Protein AF-A0A842TF21-F1 (afdb_monomer_lite)

Radius of gyration: 38.57 Å; chains: 1; bounding box: 94×53×97 Å

pLDDT: mean 74.68, std 15.63, range [36.41, 94.81]

Foldseek 3Di:
DDPVVVVVVVVVVVVVVVVVVCVVCVVVDDPCVCVVVVVVVVVVVVVVVVVVVVVVVVVVVVCVVVVNDPPDDDVPVVVVVVVVVVVVVVVLVVLLVVLVVLLVVLVVLLVVLVVCLLQVVLVVSVVSNVVSLVVSVVVLVVSVVVLVVVLVVVVVPDDPVVVVVSVVSVVVSVVSSVVSVVSSVVSVVVSVVVSVLSLLLLLQLVVCVVVLHHDDPVCCVVSVDDPVRVVVSVCVLPVADADDPVPDDPVVLVVLVVVLVVQVVVCVVVVFDLAQSCCCNVVVHGNVSSNVSLNSCCVVPVDVDHHSGRD

Structure (mmCIF, N/CA/C/O backbone):
data_AF-A0A842TF21-F1
#
_entry.id   AF-A0A842TF21-F1
#
loop_
_atom_site.group_PDB
_atom_site.id
_atom_site.type_symbol
_atom_site.label_atom_id
_atom_site.label_alt_id
_atom_site.label_comp_id
_atom_site.label_asym_id
_atom_site.label_entity_id
_atom_site.label_seq_id
_atom_site.pdbx_PDB_ins_code
_atom_site.Cartn_x
_atom_site.Cartn_y
_atom_site.Cartn_z
_atom_site.occupancy
_atom_site.B_iso_or_equiv
_atom_site.auth_seq_id
_atom_site.auth_comp_id
_atom_site.auth_asym_id
_atom_site.auth_atom_id
_atom_site.pdbx_PDB_model_num
ATOM 1 N N . MET A 1 1 ? 62.508 30.654 -59.667 1.00 49.38 1 MET A N 1
ATOM 2 C CA . MET A 1 1 ? 62.430 29.845 -58.430 1.00 49.38 1 MET A CA 1
ATOM 3 C C . MET A 1 1 ? 60.957 29.645 -58.101 1.00 49.38 1 MET A C 1
ATOM 5 O O . MET A 1 1 ? 60.246 30.635 -58.000 1.00 49.38 1 MET A O 1
ATOM 9 N N . ASN A 1 2 ? 60.463 28.403 -58.075 1.00 53.59 2 ASN A N 1
ATOM 10 C CA . ASN A 1 2 ? 59.026 28.126 -57.939 1.00 53.59 2 ASN A CA 1
ATOM 11 C C . ASN A 1 2 ? 58.471 28.749 -56.651 1.00 53.59 2 ASN A C 1
ATOM 13 O O . ASN A 1 2 ? 59.005 28.484 -55.577 1.00 53.59 2 ASN A O 1
ATOM 17 N N . ALA A 1 3 ? 57.364 29.496 -56.742 1.00 49.59 3 ALA A N 1
ATOM 18 C CA . ALA A 1 3 ? 56.661 30.064 -55.582 1.00 49.59 3 ALA A CA 1
ATOM 19 C C . ALA A 1 3 ? 56.340 29.002 -54.506 1.00 49.59 3 ALA A C 1
ATOM 21 O O . ALA A 1 3 ? 56.311 29.298 -53.317 1.00 49.59 3 ALA A O 1
ATOM 22 N N . LYS A 1 4 ? 56.201 27.736 -54.927 1.00 50.50 4 LYS A N 1
ATOM 23 C CA . LYS A 1 4 ? 56.071 26.553 -54.062 1.00 50.50 4 LYS A CA 1
ATOM 24 C C . LYS A 1 4 ? 57.307 26.279 -53.198 1.00 50.50 4 LYS A C 1
ATOM 26 O O . LYS A 1 4 ? 57.164 25.989 -52.021 1.00 50.50 4 LYS A O 1
ATOM 31 N N . ILE A 1 5 ? 58.510 26.379 -53.768 1.00 52.88 5 ILE A N 1
ATOM 32 C CA . ILE A 1 5 ? 59.767 26.141 -53.040 1.00 52.88 5 ILE A CA 1
ATOM 33 C C . ILE A 1 5 ? 60.021 27.293 -52.068 1.00 52.88 5 ILE A C 1
ATOM 35 O O . ILE A 1 5 ? 60.414 27.048 -50.935 1.00 52.88 5 ILE A O 1
ATOM 39 N N . LEU A 1 6 ? 59.714 28.530 -52.478 1.00 54.72 6 LEU A N 1
ATOM 40 C CA . LEU A 1 6 ? 59.840 29.704 -51.614 1.00 54.72 6 LEU A CA 1
ATOM 41 C C . LEU A 1 6 ? 58.879 29.635 -50.416 1.00 54.72 6 LEU A C 1
ATOM 43 O O . LEU A 1 6 ? 59.309 29.896 -49.303 1.00 54.72 6 LEU A O 1
ATOM 47 N N . SER A 1 7 ? 57.625 29.216 -50.627 1.00 55.94 7 SER A N 1
ATOM 48 C CA . SER A 1 7 ? 56.640 29.038 -49.549 1.00 55.94 7 SER A CA 1
ATOM 49 C C . SER A 1 7 ? 57.038 27.945 -48.561 1.00 55.94 7 SER A C 1
ATOM 51 O O . SER A 1 7 ? 56.879 28.130 -47.364 1.00 55.94 7 SER A O 1
ATOM 53 N N . ILE A 1 8 ? 57.542 26.805 -49.042 1.00 61.94 8 ILE A N 1
ATOM 54 C CA . ILE A 1 8 ? 57.957 25.709 -48.158 1.00 61.94 8 ILE A CA 1
ATOM 55 C C . ILE A 1 8 ? 59.202 26.118 -47.366 1.00 61.94 8 ILE A C 1
ATOM 57 O O . ILE A 1 8 ? 59.258 25.887 -46.160 1.00 61.94 8 ILE A O 1
ATOM 61 N N . LEU A 1 9 ? 60.168 26.789 -48.008 1.00 62.16 9 LEU A N 1
ATOM 62 C CA . LEU A 1 9 ? 61.344 27.301 -47.307 1.00 62.16 9 LEU A CA 1
ATOM 63 C C . LEU A 1 9 ? 60.973 28.334 -46.244 1.00 62.16 9 LEU A C 1
ATOM 65 O O . LEU A 1 9 ? 61.524 28.262 -45.153 1.00 62.16 9 LEU A O 1
ATOM 69 N N . THR A 1 10 ? 60.051 29.262 -46.527 1.00 65.25 10 THR A N 1
ATOM 70 C CA . THR A 1 10 ? 59.637 30.272 -45.541 1.00 65.25 10 THR A CA 1
ATOM 71 C C . THR A 1 10 ? 58.876 29.660 -44.371 1.00 65.25 10 THR A C 1
ATOM 73 O O . THR A 1 10 ? 59.051 30.114 -43.245 1.00 65.25 10 THR A O 1
ATOM 76 N N . THR A 1 11 ? 58.073 28.614 -44.594 1.00 66.62 11 THR A N 1
ATOM 77 C CA . THR A 1 11 ? 57.400 27.902 -43.495 1.00 66.62 11 THR A CA 1
ATOM 78 C C . THR A 1 11 ? 58.403 27.138 -42.633 1.00 66.62 11 THR A C 1
ATOM 80 O O . THR A 1 11 ? 58.334 27.222 -41.411 1.00 66.62 11 THR A O 1
ATOM 83 N N . ILE A 1 12 ? 59.378 26.454 -43.244 1.00 68.69 12 ILE A N 1
ATOM 84 C CA . ILE A 1 12 ? 60.414 25.711 -42.510 1.00 68.69 12 ILE A CA 1
ATOM 85 C C . ILE A 1 12 ? 61.315 26.663 -41.715 1.00 68.69 12 ILE A C 1
ATOM 87 O O . ILE A 1 12 ? 61.606 26.383 -40.552 1.00 68.69 12 ILE A O 1
ATOM 91 N N . THR A 1 13 ? 61.721 27.803 -42.289 1.00 68.44 13 THR A N 1
ATOM 92 C CA . THR A 1 13 ? 62.544 28.782 -41.564 1.00 68.44 13 THR A CA 1
ATOM 93 C C . THR A 1 13 ? 61.785 29.398 -40.393 1.00 68.44 13 THR A C 1
ATOM 95 O O . THR A 1 13 ? 62.339 29.454 -39.295 1.00 68.44 13 THR A O 1
ATOM 98 N N . PHE A 1 14 ? 60.506 29.753 -40.562 1.00 68.50 14 PHE A N 1
ATOM 99 C CA . PHE A 1 14 ? 59.668 30.222 -39.450 1.00 68.50 14 PHE A CA 1
ATOM 100 C C . PHE A 1 14 ? 59.507 29.167 -38.349 1.00 68.50 14 PHE A C 1
ATOM 102 O O . PHE A 1 14 ? 59.633 29.505 -37.172 1.00 68.50 14 PHE A O 1
ATOM 109 N N . LEU A 1 15 ? 59.316 27.894 -38.713 1.00 62.62 15 LEU A N 1
ATOM 110 C CA . LEU A 1 15 ? 59.211 26.798 -37.747 1.00 62.62 15 LEU A CA 1
ATOM 111 C C . LEU A 1 15 ? 60.512 26.618 -36.960 1.00 62.62 15 LEU A C 1
ATOM 113 O O . LEU A 1 15 ? 60.490 26.505 -35.737 1.00 62.62 15 LEU A O 1
ATOM 117 N N . SER A 1 16 ? 61.656 26.642 -37.647 1.00 65.25 16 SER A N 1
ATOM 118 C CA . SER A 1 16 ? 62.957 26.494 -36.991 1.00 65.25 16 SER A CA 1
ATOM 119 C C . SER A 1 16 ? 63.284 27.665 -36.058 1.00 65.25 16 SER A C 1
ATOM 121 O O . SER A 1 16 ? 63.799 27.440 -34.967 1.00 65.25 16 SER A O 1
ATOM 123 N N . ILE A 1 17 ? 62.906 28.897 -36.420 1.00 72.69 17 ILE A N 1
ATOM 124 C CA . ILE A 1 17 ? 63.063 30.076 -35.557 1.00 72.69 17 ILE A CA 1
ATOM 125 C C . ILE A 1 17 ? 62.135 29.980 -34.336 1.00 72.69 17 ILE A C 1
ATOM 127 O O . ILE A 1 17 ? 62.573 30.253 -33.220 1.00 72.69 17 ILE A O 1
ATOM 131 N N . GLY A 1 18 ? 60.885 29.538 -34.521 1.00 67.56 18 GLY A N 1
ATOM 132 C CA . GLY A 1 18 ? 59.920 29.348 -33.434 1.00 67.56 18 GLY A CA 1
ATOM 133 C C . GLY A 1 18 ? 60.364 28.294 -32.418 1.00 67.56 18 GLY A C 1
ATOM 134 O O . GLY A 1 18 ? 60.318 28.543 -31.216 1.00 67.56 18 GLY A O 1
ATOM 135 N N . VAL A 1 19 ? 60.878 27.153 -32.885 1.00 68.94 19 VAL A N 1
ATOM 136 C CA . VAL A 1 19 ? 61.386 26.081 -32.009 1.00 68.94 19 VAL A CA 1
ATOM 137 C C . VAL A 1 19 ? 62.628 26.532 -31.231 1.00 68.94 19 VAL A C 1
ATOM 139 O O . VAL A 1 19 ? 62.725 26.262 -30.036 1.00 68.94 19 VAL A O 1
ATOM 142 N N . VAL A 1 20 ? 63.547 27.271 -31.863 1.00 69.38 20 VAL A N 1
ATOM 143 C CA . VAL A 1 20 ? 64.745 27.806 -31.188 1.00 69.38 20 VAL A CA 1
ATOM 144 C C . VAL A 1 20 ? 64.378 28.868 -30.144 1.00 69.38 20 VAL A C 1
ATOM 146 O O . VAL A 1 20 ? 64.943 28.862 -29.053 1.00 69.38 20 VAL A O 1
ATOM 149 N N . LEU A 1 21 ? 63.392 29.729 -30.422 1.00 66.62 21 LEU A N 1
ATOM 150 C CA . LEU A 1 21 ? 62.861 30.694 -29.450 1.00 66.62 21 LEU A CA 1
ATOM 151 C C . LEU A 1 21 ? 62.184 30.010 -28.256 1.00 66.62 21 LEU A C 1
ATOM 153 O O . LEU A 1 21 ? 62.394 30.437 -27.125 1.00 66.62 21 LEU A O 1
ATOM 157 N N . ILE A 1 22 ? 61.420 28.938 -28.487 1.00 63.88 22 ILE A N 1
ATOM 158 C CA . ILE A 1 22 ? 60.767 28.158 -27.422 1.00 63.88 22 ILE A CA 1
ATOM 159 C C . ILE A 1 22 ? 61.806 27.460 -26.536 1.00 63.88 22 ILE A C 1
ATOM 161 O O . ILE A 1 22 ? 61.656 27.461 -25.317 1.00 63.88 22 ILE A O 1
ATOM 165 N N . LEU A 1 23 ? 62.875 26.915 -27.126 1.00 62.12 23 LEU A N 1
ATOM 166 C CA . LEU A 1 23 ? 63.967 26.281 -26.381 1.00 62.12 23 LEU A CA 1
ATOM 167 C C . LEU A 1 23 ? 64.806 27.297 -25.589 1.00 62.12 23 LEU A C 1
ATOM 169 O O . LEU A 1 23 ? 65.176 27.013 -24.456 1.00 62.12 23 LEU A O 1
ATOM 173 N N . LEU A 1 24 ? 65.061 28.492 -26.138 1.00 61.66 24 LEU A N 1
ATOM 174 C CA . LEU A 1 24 ? 65.783 29.570 -25.440 1.00 61.66 24 LEU A CA 1
ATOM 175 C C . LEU A 1 24 ? 64.974 30.197 -24.294 1.00 61.66 24 LEU A C 1
ATOM 177 O O . LEU A 1 24 ? 65.551 30.714 -23.341 1.00 61.66 24 LEU A O 1
ATOM 181 N N . LEU A 1 25 ? 63.643 30.167 -24.384 1.00 58.03 25 LEU A N 1
ATOM 182 C CA . LEU A 1 25 ? 62.735 30.718 -23.374 1.00 58.03 25 LEU A CA 1
ATOM 183 C C . LEU A 1 25 ? 62.283 29.683 -22.333 1.00 58.03 25 LEU A C 1
ATOM 185 O O . LEU A 1 25 ? 61.609 30.051 -21.369 1.00 58.03 25 LEU A O 1
ATOM 189 N N . TRP A 1 26 ? 62.673 28.415 -22.497 1.00 61.03 26 TRP A N 1
ATOM 190 C CA . TRP A 1 26 ? 62.274 27.305 -21.632 1.00 61.03 26 TRP A CA 1
ATOM 191 C C . TRP A 1 26 ? 62.743 27.483 -20.181 1.00 61.03 26 TRP A C 1
ATOM 193 O O . TRP A 1 26 ? 61.982 27.214 -19.254 1.00 61.03 26 TRP A O 1
ATOM 203 N N . ASP A 1 27 ? 63.940 28.038 -19.979 1.00 54.06 27 ASP A N 1
ATOM 204 C CA . ASP A 1 27 ? 64.502 28.266 -18.639 1.00 54.06 27 ASP A CA 1
ATOM 205 C C . ASP A 1 27 ? 63.974 29.546 -17.957 1.00 54.06 27 ASP A C 1
ATOM 207 O O . ASP A 1 27 ? 64.154 29.733 -16.754 1.00 54.06 27 ASP A O 1
ATOM 211 N N . LEU A 1 28 ? 63.294 30.431 -18.698 1.00 56.56 28 LEU A N 1
ATOM 212 C CA . LEU A 1 28 ? 62.810 31.731 -18.207 1.00 56.56 28 LEU A CA 1
ATOM 213 C C . LEU A 1 28 ? 61.312 31.753 -17.863 1.00 56.56 28 LEU A C 1
ATOM 215 O O . LEU A 1 28 ? 60.860 32.672 -17.180 1.00 56.56 28 LEU A O 1
ATOM 219 N N . LEU A 1 29 ? 60.524 30.770 -18.311 1.00 54.91 29 LEU A N 1
ATOM 220 C CA . LEU A 1 29 ? 59.060 30.827 -18.248 1.00 54.91 29 LEU A CA 1
ATOM 221 C C . LEU A 1 29 ? 58.441 29.647 -17.488 1.00 54.91 29 LEU A C 1
ATOM 223 O O . LEU A 1 29 ? 58.122 28.599 -18.046 1.00 54.91 29 LEU A O 1
ATOM 227 N N . ASN A 1 30 ? 58.169 29.897 -16.202 1.00 58.38 30 ASN A N 1
ATOM 228 C CA . ASN A 1 30 ? 57.224 29.127 -15.387 1.00 58.38 30 ASN A CA 1
ATOM 229 C C . ASN A 1 30 ? 55.836 29.031 -16.057 1.00 58.38 30 ASN A C 1
ATOM 231 O O . ASN A 1 30 ? 55.507 29.866 -16.895 1.00 58.38 30 ASN A O 1
ATOM 235 N N . TRP A 1 31 ? 55.036 28.046 -15.613 1.00 53.25 31 TRP A N 1
ATOM 236 C CA . TRP A 1 31 ? 53.689 27.553 -16.011 1.00 53.25 31 TRP A CA 1
ATOM 237 C C . TRP A 1 31 ? 52.725 28.442 -16.845 1.00 53.25 31 TRP A C 1
ATOM 239 O O . TRP A 1 31 ? 51.807 27.917 -17.472 1.00 53.25 31 TRP A O 1
ATOM 249 N N . TYR A 1 32 ? 52.916 29.756 -16.911 1.00 50.47 32 TYR A N 1
ATOM 250 C CA . TYR A 1 32 ? 52.231 30.688 -17.808 1.00 50.47 32 TYR A CA 1
ATOM 251 C C . TYR A 1 32 ? 52.551 30.495 -19.306 1.00 50.47 32 TYR A C 1
ATOM 253 O O . TYR A 1 32 ? 51.751 30.911 -20.143 1.00 50.47 32 TYR A O 1
ATOM 261 N N . SER A 1 33 ? 53.650 29.826 -19.679 1.00 52.12 33 SER A N 1
ATOM 262 C CA . SER A 1 33 ? 53.981 29.532 -21.090 1.00 52.12 33 SER A CA 1
ATOM 263 C C . SER A 1 33 ? 52.973 28.598 -21.773 1.00 52.12 33 SER A C 1
ATOM 265 O O . SER A 1 33 ? 52.645 28.799 -22.941 1.00 52.12 33 SER A O 1
ATOM 267 N N . LEU A 1 34 ? 52.390 27.643 -21.041 1.00 51.31 34 LEU A N 1
ATOM 268 C CA . LEU A 1 34 ? 51.338 26.754 -21.553 1.00 51.31 34 LEU A CA 1
ATOM 269 C C . LEU A 1 34 ? 50.080 27.525 -21.984 1.00 51.31 34 LEU A C 1
ATOM 271 O O . LEU A 1 34 ? 49.467 27.180 -22.991 1.00 51.31 34 LEU A O 1
ATOM 275 N N . LEU A 1 35 ? 49.730 28.606 -21.277 1.00 51.84 35 LEU A N 1
ATOM 276 C CA . LEU A 1 35 ? 48.563 29.441 -21.588 1.00 51.84 35 LEU A CA 1
ATOM 277 C C . LEU A 1 35 ? 48.755 30.319 -22.832 1.00 51.84 35 LEU A C 1
ATOM 279 O O . LEU A 1 35 ? 47.769 30.657 -23.482 1.00 51.84 35 LEU A O 1
ATOM 283 N N . VAL A 1 36 ? 49.997 30.661 -23.187 1.00 52.78 36 VAL A N 1
ATOM 284 C CA . VAL A 1 36 ? 50.308 31.461 -24.387 1.00 52.78 36 VAL A CA 1
ATOM 285 C C . VAL A 1 36 ? 50.560 30.572 -25.609 1.00 52.78 36 VAL A C 1
ATOM 287 O O . VAL A 1 36 ? 50.204 30.946 -26.724 1.00 52.78 36 VAL A O 1
ATOM 290 N N . ILE A 1 37 ? 51.109 29.369 -25.414 1.00 53.06 37 ILE A N 1
ATOM 291 C CA . ILE A 1 37 ? 51.432 28.434 -26.504 1.00 53.06 37 ILE A CA 1
ATOM 292 C C . ILE A 1 37 ? 50.183 27.691 -27.009 1.00 53.06 37 ILE A C 1
ATOM 294 O O . ILE A 1 37 ? 50.039 27.503 -28.217 1.00 53.06 37 ILE A O 1
ATOM 298 N N . LEU A 1 38 ? 49.239 27.320 -26.130 1.00 51.81 38 LEU A N 1
ATOM 299 C CA . LEU A 1 38 ? 48.015 26.609 -26.537 1.00 51.81 38 LEU A CA 1
ATOM 300 C C . LEU A 1 38 ? 47.182 27.361 -27.595 1.00 51.81 38 LEU A C 1
ATOM 302 O O . LEU A 1 38 ? 46.802 26.731 -28.581 1.00 51.81 38 LEU A O 1
ATOM 306 N N . PRO A 1 39 ? 46.911 28.676 -27.453 1.00 52.94 39 PRO A N 1
ATOM 307 C CA . PRO A 1 39 ? 46.178 29.444 -28.457 1.00 52.94 39 PRO A CA 1
ATOM 308 C C . PRO A 1 39 ? 46.906 29.529 -29.798 1.00 52.94 39 PRO A C 1
ATOM 310 O O . PRO A 1 39 ? 46.249 29.500 -30.834 1.00 52.94 39 PRO A O 1
ATOM 313 N N . ILE A 1 40 ? 48.242 29.610 -29.789 1.00 55.16 40 ILE A N 1
ATOM 314 C CA . ILE A 1 40 ? 49.060 29.708 -31.006 1.00 55.16 40 ILE A CA 1
ATOM 315 C C . ILE A 1 40 ? 49.029 28.381 -31.762 1.00 55.16 40 ILE A C 1
ATOM 317 O O . ILE A 1 40 ? 48.737 28.387 -32.953 1.00 55.16 40 ILE A O 1
ATOM 321 N N . ILE A 1 41 ? 49.198 27.250 -31.069 1.00 53.59 41 ILE A N 1
ATOM 322 C CA . ILE A 1 41 ? 49.067 25.913 -31.670 1.00 53.59 41 ILE A CA 1
ATOM 323 C C . ILE A 1 41 ? 47.642 25.697 -32.199 1.00 53.59 41 ILE A C 1
ATOM 325 O O . ILE A 1 41 ? 47.464 25.164 -33.292 1.00 53.59 41 ILE A O 1
ATOM 329 N N . PHE A 1 42 ? 46.610 26.150 -31.475 1.00 52.97 42 PHE A N 1
ATOM 330 C CA . PHE A 1 42 ? 45.225 26.055 -31.950 1.00 52.97 42 PHE A CA 1
ATOM 331 C C . PHE A 1 42 ? 44.976 26.917 -33.193 1.00 52.97 42 PHE A C 1
ATOM 333 O O . PHE A 1 42 ? 44.289 26.473 -34.115 1.00 52.97 42 PHE A O 1
ATOM 340 N N . LEU A 1 43 ? 45.546 28.127 -33.245 1.00 54.38 43 LEU A N 1
ATOM 341 C CA . LEU A 1 43 ? 45.487 28.990 -34.424 1.00 54.38 43 LEU A CA 1
ATOM 342 C C . LEU A 1 43 ? 46.227 28.356 -35.602 1.00 54.38 43 LEU A C 1
ATOM 344 O O . LEU A 1 43 ? 45.720 28.378 -36.717 1.00 54.38 43 LEU A O 1
ATOM 348 N N . GLU A 1 44 ? 47.398 27.776 -35.364 1.00 45.47 44 GLU A N 1
ATOM 349 C CA . GLU A 1 44 ? 48.240 27.167 -36.390 1.00 45.47 44 GLU A CA 1
ATOM 350 C C . GLU A 1 44 ? 47.584 25.905 -36.965 1.00 45.47 44 GLU A C 1
ATOM 352 O O . GLU A 1 44 ? 47.487 25.774 -38.183 1.00 45.47 44 GLU A O 1
ATOM 357 N N . ILE A 1 45 ? 46.989 25.053 -36.119 1.00 52.78 45 ILE A N 1
ATOM 358 C CA . ILE A 1 45 ? 46.148 23.923 -36.549 1.00 52.78 45 ILE A CA 1
ATOM 359 C C . ILE A 1 45 ? 44.922 24.427 -37.320 1.00 52.78 45 ILE A C 1
ATOM 361 O O . ILE A 1 45 ? 44.583 23.873 -38.363 1.00 52.78 45 ILE A O 1
ATOM 365 N N . TYR A 1 46 ? 44.264 25.495 -36.860 1.00 60.16 46 TYR A N 1
ATOM 366 C CA . TYR A 1 46 ? 43.111 26.073 -37.554 1.00 60.16 46 TYR A CA 1
ATOM 367 C C . TYR A 1 46 ? 43.484 26.640 -38.933 1.00 60.16 46 TYR A C 1
ATOM 369 O O . TYR A 1 46 ? 42.768 26.410 -39.910 1.00 60.16 46 TYR A O 1
ATOM 377 N N . PHE A 1 47 ? 44.616 27.340 -39.048 1.00 47.28 47 PHE A N 1
ATOM 378 C CA . PHE A 1 47 ? 45.107 27.888 -40.312 1.00 47.28 47 PHE A CA 1
ATOM 379 C C . PHE A 1 47 ? 45.620 26.799 -41.253 1.00 47.28 47 PHE A C 1
ATOM 381 O O . PHE A 1 47 ? 45.275 26.850 -42.430 1.00 47.28 47 PHE A O 1
ATOM 388 N N . LEU A 1 48 ? 46.352 25.793 -40.764 1.00 47.69 48 LEU A N 1
ATOM 389 C CA . LEU A 1 48 ? 46.771 24.635 -41.561 1.00 47.69 48 LEU A CA 1
ATOM 390 C C . LEU A 1 48 ? 45.558 23.876 -42.099 1.00 47.69 48 LEU A C 1
ATOM 392 O O . LEU A 1 48 ? 45.475 23.639 -43.299 1.00 47.69 48 LEU A O 1
ATOM 396 N N . ASN A 1 49 ? 44.553 23.619 -41.260 1.00 49.62 49 ASN A N 1
ATOM 397 C CA . ASN A 1 49 ? 43.328 22.939 -41.677 1.00 49.62 49 ASN A CA 1
ATOM 398 C C . ASN A 1 49 ? 42.517 23.785 -42.682 1.00 49.62 49 ASN A C 1
ATOM 400 O O . ASN A 1 49 ? 41.888 23.264 -43.603 1.00 49.62 49 ASN A O 1
ATOM 404 N N . LYS A 1 50 ? 42.553 25.119 -42.566 1.00 53.78 50 LYS A N 1
ATOM 405 C CA . LYS A 1 50 ? 41.907 26.030 -43.524 1.00 53.78 50 LYS A CA 1
ATOM 406 C C . LYS A 1 50 ? 42.675 26.136 -44.846 1.00 53.78 50 LYS A C 1
ATOM 408 O O . LYS A 1 50 ? 42.044 26.223 -45.900 1.00 53.78 50 LYS A O 1
ATOM 413 N N . ILE A 1 51 ? 44.009 26.117 -44.807 1.00 47.03 51 ILE A N 1
ATOM 414 C CA . ILE A 1 51 ? 44.881 26.114 -45.989 1.00 47.03 51 ILE A CA 1
ATOM 415 C C . ILE A 1 51 ? 44.740 24.781 -46.726 1.00 47.03 51 ILE A C 1
ATOM 417 O O . ILE A 1 51 ? 44.503 24.805 -47.933 1.00 47.03 51 ILE A O 1
ATOM 421 N N . ASP A 1 52 ? 44.782 23.648 -46.024 1.00 45.12 52 ASP A N 1
ATOM 422 C CA . ASP A 1 52 ? 44.576 22.322 -46.613 1.00 45.12 52 ASP A CA 1
ATOM 423 C C . ASP A 1 52 ? 43.193 22.219 -47.254 1.00 45.12 52 ASP A C 1
ATOM 425 O O . ASP A 1 52 ? 43.091 21.860 -48.426 1.00 45.12 52 ASP A O 1
ATOM 429 N N . ASN A 1 53 ? 42.133 22.661 -46.569 1.00 52.22 53 ASN A N 1
ATOM 430 C CA . ASN A 1 53 ? 40.794 22.690 -47.160 1.00 52.22 53 ASN A CA 1
ATOM 431 C C . ASN A 1 53 ? 40.708 23.616 -48.384 1.00 52.22 53 ASN A C 1
ATOM 433 O O . ASN A 1 53 ? 40.121 23.243 -49.400 1.00 52.22 53 ASN A O 1
ATOM 437 N N . TYR A 1 54 ? 41.333 24.797 -48.351 1.00 56.06 54 TYR A N 1
ATOM 438 C CA . TYR A 1 54 ? 41.357 25.703 -49.503 1.00 56.06 54 TYR A CA 1
ATOM 439 C C . TYR A 1 54 ? 42.115 25.105 -50.700 1.00 56.06 54 TYR A C 1
ATOM 441 O O . TYR A 1 54 ? 41.653 25.204 -51.841 1.00 56.06 54 TYR A O 1
ATOM 449 N N . TYR A 1 55 ? 43.251 24.444 -50.461 1.00 52.34 55 TYR A N 1
ATOM 450 C CA . TYR A 1 55 ? 44.044 23.798 -51.508 1.00 52.34 55 TYR A CA 1
ATOM 451 C C . TYR A 1 55 ? 43.374 22.544 -52.063 1.00 52.34 55 TYR A C 1
ATOM 453 O O . TYR A 1 55 ? 43.389 22.351 -53.282 1.00 52.34 55 TYR A O 1
ATOM 461 N N . ILE A 1 56 ? 42.736 21.736 -51.215 1.00 54.34 56 ILE A N 1
ATOM 462 C CA . ILE A 1 56 ? 41.931 20.584 -51.631 1.00 54.34 56 ILE A CA 1
ATOM 463 C C . ILE A 1 56 ? 40.782 21.066 -52.521 1.00 54.34 56 ILE A C 1
ATOM 465 O O . ILE A 1 56 ? 40.626 20.558 -53.630 1.00 54.34 56 ILE A O 1
ATOM 469 N N . ILE A 1 57 ? 40.054 22.116 -52.125 1.00 55.75 57 ILE A N 1
ATOM 470 C CA . ILE A 1 57 ? 38.957 22.689 -52.924 1.00 55.75 57 ILE A CA 1
ATOM 471 C C . ILE A 1 57 ? 39.467 23.256 -54.259 1.00 55.75 57 ILE A C 1
ATOM 473 O O . ILE A 1 57 ? 38.852 23.023 -55.303 1.00 55.75 57 ILE A O 1
ATOM 477 N N . LYS A 1 58 ? 40.597 23.974 -54.268 1.00 54.97 58 LYS A N 1
ATOM 478 C CA . LYS A 1 58 ? 41.155 24.580 -55.490 1.00 54.97 58 LYS A CA 1
ATOM 479 C C . LYS A 1 58 ? 41.681 23.529 -56.472 1.00 54.97 58 LYS A C 1
ATOM 481 O O . LYS A 1 58 ? 41.385 23.610 -57.662 1.00 54.97 58 LYS A O 1
ATOM 486 N N . LYS A 1 59 ? 42.396 22.513 -55.978 1.00 52.97 59 LYS A N 1
ATOM 487 C CA . LYS A 1 59 ? 42.918 21.403 -56.790 1.00 52.97 59 LYS A CA 1
ATOM 488 C C . LYS A 1 59 ? 41.780 20.522 -57.317 1.00 52.97 59 LYS A C 1
ATOM 490 O O . LYS A 1 59 ? 41.832 20.094 -58.464 1.00 52.97 59 LYS A O 1
ATOM 495 N N . LYS A 1 60 ? 40.712 20.327 -56.531 1.00 47.53 60 LYS A N 1
ATOM 496 C CA . LYS A 1 60 ? 39.485 19.627 -56.952 1.00 47.53 60 LYS A CA 1
ATOM 497 C C . LYS A 1 60 ? 38.752 20.403 -58.057 1.00 47.53 60 LYS A C 1
ATOM 499 O O . LYS A 1 60 ? 38.389 19.802 -59.059 1.00 47.53 60 LYS A O 1
ATOM 504 N N . LYS A 1 61 ? 38.650 21.737 -57.962 1.00 51.72 61 LYS A N 1
ATOM 505 C CA . LYS A 1 61 ? 38.105 22.593 -59.040 1.00 51.72 61 LYS A CA 1
ATOM 506 C C . LYS A 1 61 ? 38.947 22.573 -60.322 1.00 51.72 61 LYS A C 1
ATOM 508 O O . LYS A 1 61 ? 38.377 22.498 -61.405 1.00 51.72 61 LYS A O 1
ATOM 513 N N . GLU A 1 62 ? 40.278 22.585 -60.221 1.00 57.16 62 GLU A N 1
ATOM 514 C CA . GLU A 1 62 ? 41.165 22.444 -61.392 1.00 57.16 62 GLU A CA 1
ATOM 515 C C . GLU A 1 62 ? 41.048 21.064 -62.060 1.00 57.16 62 GLU A C 1
ATOM 517 O O . GLU A 1 62 ? 41.120 20.969 -63.283 1.00 57.16 62 GLU A O 1
ATOM 522 N N . LEU A 1 63 ? 40.863 19.993 -61.282 1.00 49.88 63 LEU A N 1
ATOM 523 C CA . LEU A 1 63 ? 40.698 18.629 -61.802 1.00 49.88 63 LEU A CA 1
ATOM 524 C C . LEU A 1 63 ? 39.312 18.398 -62.431 1.00 49.88 63 LEU A C 1
ATOM 526 O O . LEU A 1 63 ? 39.220 17.671 -63.420 1.00 49.88 63 LEU A O 1
ATOM 530 N N . ILE A 1 64 ? 38.271 19.066 -61.920 1.00 52.28 64 ILE A N 1
ATOM 531 C CA . ILE A 1 64 ? 36.923 19.103 -62.515 1.00 52.28 64 ILE A CA 1
ATOM 532 C C . ILE A 1 64 ? 36.933 19.906 -63.826 1.00 52.28 64 ILE A C 1
ATOM 534 O O . ILE A 1 64 ? 36.420 19.433 -64.835 1.00 52.28 64 ILE A O 1
ATOM 538 N N . GLN A 1 65 ? 37.592 21.072 -63.870 1.00 51.31 65 GLN A N 1
ATOM 539 C CA . GLN A 1 65 ? 37.735 21.865 -65.105 1.00 51.31 65 GLN A CA 1
ATOM 540 C C . GLN A 1 65 ? 38.563 21.164 -66.189 1.00 51.31 65 GLN A C 1
ATOM 542 O O . GLN A 1 65 ? 38.341 21.392 -67.375 1.00 51.31 65 GLN A O 1
ATOM 547 N N . LYS A 1 66 ? 39.505 20.300 -65.796 1.00 56.06 66 LYS A N 1
ATOM 548 C CA . LYS A 1 66 ? 40.275 19.449 -66.716 1.00 56.06 66 LYS A CA 1
ATOM 549 C C . LYS A 1 66 ? 39.548 18.155 -67.109 1.00 56.06 66 LYS A C 1
ATOM 551 O O . LYS A 1 66 ? 40.118 17.365 -67.853 1.00 56.06 66 LYS A O 1
ATOM 556 N N . GLY A 1 67 ? 38.325 17.928 -66.617 1.00 40.97 67 GLY A N 1
ATOM 557 C CA . GLY A 1 67 ? 37.498 16.763 -66.955 1.00 40.97 67 GLY A CA 1
ATOM 558 C C . GLY A 1 67 ? 38.006 15.425 -66.403 1.00 40.97 67 GLY A C 1
ATOM 559 O O . GLY A 1 67 ? 37.577 14.380 -66.878 1.00 40.97 67 GLY A O 1
ATOM 560 N N . ILE A 1 68 ? 38.922 15.436 -65.426 1.00 50.34 68 ILE A N 1
ATOM 561 C CA . ILE A 1 68 ? 39.558 14.220 -64.879 1.00 50.34 68 ILE A CA 1
ATOM 562 C C . ILE A 1 68 ? 38.692 13.583 -63.778 1.00 50.34 68 ILE A C 1
ATOM 564 O O . ILE A 1 68 ? 38.768 12.380 -63.546 1.00 50.34 68 ILE A O 1
ATOM 568 N N . ILE A 1 69 ? 37.861 14.378 -63.098 1.00 41.97 69 ILE A N 1
ATOM 569 C CA . ILE A 1 69 ? 36.948 13.920 -62.045 1.00 41.97 69 ILE A CA 1
ATOM 570 C C . ILE A 1 69 ? 35.566 14.502 -62.348 1.00 41.97 69 ILE A C 1
ATOM 572 O O . ILE A 1 69 ? 35.423 15.721 -62.441 1.00 41.97 69 ILE A O 1
ATOM 576 N N . SER A 1 70 ? 34.553 13.647 -62.508 1.00 45.22 70 SER A N 1
ATOM 577 C CA . SER A 1 70 ? 33.156 14.080 -62.579 1.00 45.22 70 SER A CA 1
ATOM 578 C C . SER A 1 70 ? 32.680 14.544 -61.204 1.00 45.22 70 SER A C 1
ATOM 580 O O . SER A 1 70 ? 33.017 13.945 -60.184 1.00 45.22 70 SER A O 1
ATOM 582 N N . GLU A 1 71 ? 31.883 15.607 -61.178 1.00 43.78 71 GLU A N 1
ATOM 583 C CA . GLU A 1 71 ? 31.273 16.180 -59.979 1.00 43.78 71 GLU A CA 1
ATOM 584 C C . GLU A 1 71 ? 30.265 15.184 -59.367 1.00 43.78 71 GLU A C 1
ATOM 586 O O . GLU A 1 71 ? 29.068 15.251 -59.623 1.00 43.78 71 GLU A O 1
ATOM 591 N N . SER A 1 72 ? 30.736 14.192 -58.606 1.00 42.22 72 SER A N 1
ATOM 592 C CA . SER A 1 72 ? 29.860 13.177 -58.015 1.00 42.22 72 SER A CA 1
ATOM 593 C C . SER A 1 72 ? 30.113 12.956 -56.520 1.00 42.22 72 SER A C 1
ATOM 595 O O . SER A 1 72 ? 31.134 12.402 -56.127 1.00 42.22 72 SER A O 1
ATOM 597 N N . ILE A 1 73 ? 29.099 13.332 -55.726 1.00 45.22 73 ILE A N 1
ATOM 598 C CA . ILE A 1 73 ? 28.572 12.579 -54.568 1.00 45.22 73 ILE A CA 1
ATOM 599 C C . ILE A 1 73 ? 29.555 12.348 -53.399 1.00 45.22 73 ILE A C 1
ATOM 601 O O . ILE A 1 73 ? 29.726 11.229 -52.931 1.00 45.22 73 ILE A O 1
ATOM 605 N N . GLU A 1 74 ? 30.158 13.408 -52.858 1.00 41.50 74 GLU A N 1
ATOM 606 C CA . GLU A 1 74 ? 30.783 13.349 -51.516 1.00 41.50 74 GLU A CA 1
ATOM 607 C C . GLU A 1 74 ? 30.006 14.177 -50.481 1.00 41.50 74 GLU A C 1
ATOM 609 O O . GLU A 1 74 ? 29.807 13.730 -49.358 1.00 41.50 74 GLU A O 1
ATOM 614 N N . GLY A 1 75 ? 29.431 15.320 -50.876 1.00 36.41 75 GLY A N 1
ATOM 615 C CA . GLY A 1 75 ? 28.635 16.156 -49.967 1.00 36.41 75 GLY A CA 1
ATOM 616 C C . GLY A 1 75 ? 27.266 15.580 -49.579 1.00 36.41 75 GLY A C 1
ATOM 617 O O . GLY A 1 75 ? 26.690 16.020 -48.589 1.00 36.41 75 GLY A O 1
ATOM 618 N N . SER A 1 76 ? 26.737 14.604 -50.328 1.00 40.25 76 SER A N 1
ATOM 619 C CA . SER A 1 76 ? 25.414 14.010 -50.082 1.00 40.25 76 SER A CA 1
ATOM 620 C C . SER A 1 76 ? 25.432 12.798 -49.150 1.00 40.25 76 SER A C 1
ATOM 622 O O . SER A 1 76 ? 24.411 12.527 -48.529 1.00 40.25 76 SER A O 1
ATOM 624 N N . LYS A 1 77 ? 26.556 12.078 -49.018 1.00 43.12 77 LYS A N 1
ATOM 625 C CA . LYS A 1 77 ? 26.688 10.951 -48.074 1.00 43.12 77 LYS A CA 1
ATOM 626 C C . LYS A 1 77 ? 26.829 11.443 -46.632 1.00 43.12 77 LYS A C 1
ATOM 628 O O . LYS A 1 77 ? 26.100 10.992 -45.756 1.00 43.12 77 LYS A O 1
ATOM 633 N N . GLU A 1 78 ? 27.676 12.447 -46.421 1.00 42.69 78 GLU A N 1
ATOM 634 C CA . GLU A 1 78 ? 27.968 13.013 -45.098 1.00 42.69 78 GLU A CA 1
ATOM 635 C C . GLU A 1 78 ? 26.743 13.730 -44.484 1.00 42.69 78 GLU A C 1
ATOM 637 O O . GLU A 1 78 ? 26.456 13.603 -43.293 1.00 42.69 78 GLU A O 1
ATOM 642 N N . THR A 1 79 ? 25.929 14.410 -45.305 1.00 46.78 79 THR A N 1
ATOM 643 C CA . THR A 1 79 ? 24.640 14.982 -44.866 1.00 46.78 79 THR A CA 1
ATOM 644 C C . THR A 1 79 ? 23.566 13.922 -44.609 1.00 46.78 79 THR A C 1
ATOM 646 O O . THR A 1 79 ? 22.735 14.109 -43.715 1.00 46.78 79 THR A O 1
ATOM 649 N N . LEU A 1 80 ? 23.577 12.798 -45.338 1.00 48.41 80 LEU A N 1
ATOM 650 C CA . LEU A 1 80 ? 22.646 11.691 -45.100 1.00 48.41 80 LEU A CA 1
ATOM 651 C C . LEU A 1 80 ? 22.912 11.036 -43.738 1.00 48.41 80 LEU A C 1
ATOM 653 O O . LEU A 1 80 ? 21.972 10.850 -42.965 1.00 48.41 80 LEU A O 1
ATOM 657 N N . GLU A 1 81 ? 24.174 10.761 -43.412 1.00 51.50 81 GLU A N 1
ATOM 658 C CA . GLU A 1 81 ? 24.582 10.098 -42.165 1.00 51.50 81 GLU A CA 1
ATOM 659 C C . GLU A 1 81 ? 24.323 10.964 -40.921 1.00 51.50 81 GLU A C 1
ATOM 661 O O . GLU A 1 81 ? 23.778 10.477 -39.927 1.00 51.50 81 GLU A O 1
ATOM 666 N N . ILE A 1 82 ? 24.588 12.276 -40.990 1.00 52.66 82 ILE A N 1
ATOM 667 C CA . ILE A 1 82 ? 24.259 13.220 -39.905 1.00 52.66 82 ILE A CA 1
ATOM 668 C C . ILE A 1 82 ? 22.738 13.311 -39.699 1.00 52.66 82 ILE A C 1
ATOM 670 O O . ILE A 1 82 ? 22.264 13.306 -38.561 1.00 52.66 82 ILE A O 1
ATOM 674 N N . SER A 1 83 ? 21.948 13.330 -40.780 1.00 59.44 83 SER A N 1
ATOM 675 C CA . SER A 1 83 ? 20.480 13.375 -40.688 1.00 59.44 83 SER A CA 1
ATOM 676 C C . SER A 1 83 ? 19.877 12.090 -40.102 1.00 59.44 83 SER A C 1
ATOM 678 O O . SER A 1 83 ? 18.880 12.137 -39.376 1.00 59.44 83 SER A O 1
ATOM 680 N N . GLN A 1 84 ? 20.492 10.937 -40.374 1.00 57.78 84 GLN A N 1
ATOM 681 C CA . GLN A 1 84 ? 20.101 9.653 -39.797 1.00 57.78 84 GLN A CA 1
ATOM 682 C C . GLN A 1 84 ? 20.464 9.579 -38.308 1.00 57.78 84 GLN A C 1
ATOM 684 O O . GLN A 1 84 ? 19.658 9.089 -37.516 1.00 57.78 84 GLN A O 1
ATOM 689 N N . PHE A 1 85 ? 21.604 10.147 -37.904 1.00 58.06 85 PHE A N 1
ATOM 690 C CA . PHE A 1 85 ? 22.018 10.234 -36.502 1.00 58.06 85 PHE A CA 1
ATOM 691 C C . PHE A 1 85 ? 21.190 11.233 -35.667 1.00 58.06 85 PHE A C 1
ATOM 693 O O . PHE A 1 85 ? 20.862 10.970 -34.511 1.00 58.06 85 PHE A O 1
ATOM 700 N N . GLU A 1 86 ? 20.768 12.359 -36.241 1.00 64.31 86 GLU A N 1
ATOM 701 C CA . GLU A 1 86 ? 19.825 13.288 -35.594 1.00 64.31 86 GLU A CA 1
ATOM 702 C C . GLU A 1 86 ? 18.447 12.631 -35.394 1.00 64.31 86 GLU A C 1
ATOM 704 O O . GLU A 1 86 ? 17.898 12.641 -34.287 1.00 64.31 86 GLU A O 1
ATOM 709 N N . ARG A 1 87 ? 17.923 11.945 -36.423 1.00 63.06 87 ARG A N 1
ATOM 710 C CA . ARG A 1 87 ? 16.695 11.132 -36.304 1.00 63.06 87 ARG A CA 1
ATOM 711 C C . ARG A 1 87 ? 16.844 10.025 -35.262 1.00 63.06 87 ARG A C 1
ATOM 713 O O . ARG A 1 87 ? 15.881 9.714 -34.562 1.00 63.06 87 ARG A O 1
ATOM 720 N N . TYR A 1 88 ? 18.036 9.443 -35.148 1.00 61.66 88 TYR A N 1
ATOM 721 C CA . TYR A 1 88 ? 18.371 8.462 -34.122 1.00 61.66 88 TYR A CA 1
ATOM 722 C C . TYR A 1 88 ? 18.245 9.077 -32.729 1.00 61.66 88 TYR A C 1
ATOM 724 O O . TYR A 1 88 ? 17.429 8.622 -31.933 1.00 61.66 88 TYR A O 1
ATOM 732 N N . LYS A 1 89 ? 18.947 10.180 -32.460 1.00 61.78 89 LYS A N 1
ATOM 733 C CA . LYS A 1 89 ? 18.895 10.895 -31.176 1.00 61.78 89 LYS A CA 1
ATOM 734 C C . LYS A 1 89 ? 17.472 11.317 -30.792 1.00 61.78 89 LYS A C 1
ATOM 736 O O . LYS A 1 89 ? 17.089 11.224 -29.627 1.00 61.78 89 LYS A O 1
ATOM 741 N N . GLN A 1 90 ? 16.666 11.732 -31.766 1.00 69.00 90 GLN A N 1
ATOM 742 C CA . GLN A 1 90 ? 15.274 12.109 -31.536 1.00 69.00 90 GLN A CA 1
ATOM 743 C C . GLN A 1 90 ? 14.397 10.903 -31.165 1.00 69.00 90 GLN A C 1
ATOM 745 O O . GLN A 1 90 ? 13.623 10.980 -30.212 1.00 69.00 90 GLN A O 1
ATOM 750 N N . LYS A 1 91 ? 14.556 9.766 -31.852 1.00 63.94 91 LYS A N 1
ATOM 751 C CA . LYS A 1 91 ? 13.864 8.515 -31.497 1.00 63.94 91 LYS A CA 1
ATOM 752 C C . LYS A 1 91 ? 14.278 8.001 -30.117 1.00 63.94 91 LYS A C 1
ATOM 754 O O . LYS A 1 91 ? 13.418 7.592 -29.347 1.00 63.94 91 LYS A O 1
ATOM 759 N N . VAL A 1 92 ? 15.562 8.106 -29.778 1.00 57.62 92 VAL A N 1
ATOM 760 C CA . VAL A 1 92 ? 16.104 7.771 -28.451 1.00 57.62 92 VAL A CA 1
ATOM 761 C C . VAL A 1 92 ? 15.441 8.595 -27.351 1.00 57.62 92 VAL A C 1
ATOM 763 O O . VAL A 1 92 ? 14.987 8.046 -26.348 1.00 57.62 92 VAL A O 1
ATOM 766 N N . ASN A 1 93 ? 15.338 9.907 -27.551 1.00 66.06 93 ASN A N 1
ATOM 767 C CA . ASN A 1 93 ? 14.673 10.781 -26.592 1.00 66.06 93 ASN A CA 1
ATOM 768 C C . ASN A 1 93 ? 13.182 10.452 -26.458 1.00 66.06 93 ASN A C 1
ATOM 770 O O . ASN A 1 93 ? 12.649 10.516 -25.353 1.00 66.06 93 ASN A O 1
ATOM 774 N N . ASN A 1 94 ? 12.526 10.046 -27.548 1.00 71.25 94 ASN A N 1
ATOM 775 C CA . ASN A 1 94 ? 11.128 9.624 -27.513 1.00 71.25 94 ASN A CA 1
ATOM 776 C C . ASN A 1 94 ? 10.940 8.320 -26.723 1.00 71.25 94 ASN A C 1
ATOM 778 O O . ASN A 1 94 ? 10.063 8.276 -25.871 1.00 71.25 94 ASN A O 1
ATOM 782 N N . SER A 1 95 ? 11.783 7.300 -26.913 1.00 66.62 95 SER A N 1
ATOM 783 C CA . SER A 1 95 ? 11.689 6.059 -26.122 1.00 66.62 95 SER A CA 1
ATOM 784 C C . SER A 1 95 ? 12.010 6.282 -24.637 1.00 66.62 95 SER A C 1
ATOM 786 O O . SER A 1 95 ? 11.341 5.722 -23.772 1.00 66.62 95 SER A O 1
ATOM 788 N N . ILE A 1 96 ? 12.975 7.153 -24.308 1.00 64.06 96 ILE A N 1
ATOM 789 C CA . ILE A 1 96 ? 13.241 7.555 -22.912 1.00 64.06 96 ILE A CA 1
ATOM 790 C C . ILE A 1 96 ? 12.032 8.289 -22.317 1.00 64.06 96 ILE A C 1
ATOM 792 O O . ILE A 1 96 ? 11.669 8.050 -21.165 1.00 64.06 96 ILE A O 1
ATOM 796 N N . LYS A 1 97 ? 11.401 9.176 -23.094 1.00 73.94 97 LYS A N 1
ATOM 797 C CA . LYS A 1 97 ? 10.189 9.883 -22.677 1.00 73.94 97 LYS A CA 1
ATOM 798 C C . LYS A 1 97 ? 9.041 8.904 -22.415 1.00 73.94 97 LYS A C 1
ATOM 800 O O . LYS A 1 97 ? 8.495 8.936 -21.320 1.00 73.94 97 LYS A O 1
ATOM 805 N N . ASN A 1 98 ? 8.771 7.985 -23.343 1.00 71.56 98 ASN A N 1
ATOM 806 C CA . ASN A 1 98 ? 7.732 6.962 -23.198 1.00 71.56 98 ASN A CA 1
ATOM 807 C C . ASN A 1 98 ? 7.920 6.142 -21.911 1.00 71.56 98 ASN A C 1
ATOM 809 O O . ASN A 1 98 ? 6.963 5.880 -21.192 1.00 71.56 98 ASN A O 1
ATOM 813 N N . ILE A 1 99 ? 9.162 5.789 -21.566 1.00 68.19 99 ILE A N 1
ATOM 814 C CA . ILE A 1 99 ? 9.466 5.094 -20.310 1.00 68.19 99 ILE A CA 1
ATOM 815 C C . ILE A 1 99 ? 9.171 5.948 -19.069 1.00 68.19 99 ILE A C 1
ATOM 817 O O . ILE A 1 99 ? 8.686 5.432 -18.060 1.00 68.19 99 ILE A O 1
ATOM 821 N N . ASN A 1 100 ? 9.512 7.235 -19.099 1.00 70.69 100 ASN A N 1
ATOM 822 C CA . ASN A 1 100 ? 9.213 8.125 -17.979 1.00 70.69 100 ASN A CA 1
ATOM 823 C C . ASN A 1 100 ? 7.702 8.313 -17.809 1.00 70.69 100 ASN A C 1
ATOM 825 O O . ASN A 1 100 ? 7.234 8.351 -16.673 1.00 70.69 100 ASN A O 1
ATOM 829 N N . ASP A 1 101 ? 6.959 8.351 -18.913 1.00 78.31 101 ASP A N 1
ATOM 830 C CA . ASP A 1 101 ? 5.499 8.396 -18.902 1.00 78.31 101 ASP A CA 1
ATOM 831 C C . ASP A 1 101 ? 4.931 7.104 -18.274 1.00 78.31 101 ASP A C 1
ATOM 833 O O . ASP A 1 101 ? 4.155 7.183 -17.323 1.00 78.31 101 ASP A O 1
ATOM 837 N N . LEU A 1 102 ? 5.450 5.919 -18.642 1.00 72.38 102 LEU A N 1
ATOM 838 C CA . LEU A 1 102 ? 5.098 4.646 -17.982 1.00 72.38 102 LEU A CA 1
ATOM 839 C C . LEU A 1 102 ? 5.361 4.673 -16.463 1.00 72.38 102 LEU A C 1
ATOM 841 O O . LEU A 1 102 ? 4.593 4.113 -15.680 1.00 72.38 102 LEU A O 1
ATOM 845 N N . LEU A 1 103 ? 6.444 5.318 -16.014 1.00 70.69 103 LEU A N 1
ATOM 846 C CA . LEU A 1 103 ? 6.742 5.471 -14.585 1.00 70.69 103 LEU A CA 1
ATOM 847 C C . LEU A 1 103 ? 5.754 6.371 -13.846 1.00 70.69 103 LEU A C 1
ATOM 849 O O . LEU A 1 103 ? 5.538 6.150 -12.649 1.00 70.69 103 LEU A O 1
ATOM 853 N N . ILE A 1 104 ? 5.226 7.397 -14.507 1.00 75.69 104 ILE A N 1
ATOM 854 C CA . ILE A 1 104 ? 4.196 8.274 -13.947 1.00 75.69 104 ILE A CA 1
ATOM 855 C C . ILE A 1 104 ? 2.901 7.472 -13.804 1.00 75.69 104 ILE A C 1
ATOM 857 O O . ILE A 1 104 ? 2.393 7.371 -12.685 1.00 75.69 104 ILE A O 1
ATOM 861 N N . ASP A 1 105 ? 2.488 6.774 -14.865 1.00 76.00 105 ASP A N 1
ATOM 862 C CA . ASP A 1 105 ? 1.280 5.942 -14.885 1.00 76.00 105 ASP A CA 1
ATOM 863 C C . ASP A 1 105 ? 1.268 4.904 -13.748 1.00 76.00 105 ASP A C 1
ATOM 865 O O . ASP A 1 105 ? 0.260 4.729 -13.061 1.00 76.00 105 ASP A O 1
ATOM 869 N N . ILE A 1 106 ? 2.406 4.249 -13.471 1.00 75.06 106 ILE A N 1
ATOM 870 C CA . ILE A 1 106 ? 2.517 3.302 -12.345 1.00 75.06 106 ILE A CA 1
ATOM 871 C C . ILE A 1 106 ? 2.226 3.974 -10.998 1.00 75.06 106 ILE A C 1
ATOM 873 O O . ILE A 1 106 ? 1.588 3.360 -10.139 1.00 75.06 106 ILE A O 1
ATOM 877 N N . ASN A 1 107 ? 2.748 5.183 -10.761 1.00 75.94 107 ASN A N 1
ATOM 878 C CA . ASN A 1 107 ? 2.578 5.844 -9.465 1.00 75.94 107 ASN A CA 1
ATOM 879 C C . ASN A 1 107 ? 1.124 6.258 -9.258 1.00 75.94 107 ASN A C 1
ATOM 881 O O . ASN A 1 107 ? 0.581 6.002 -8.185 1.00 75.94 107 ASN A O 1
ATOM 885 N N . ASP A 1 108 ? 0.495 6.837 -10.276 1.00 79.50 108 ASP A N 1
ATOM 886 C CA . ASP A 1 108 ? -0.898 7.280 -10.195 1.00 79.50 108 ASP A CA 1
ATOM 887 C C . ASP A 1 108 ? -1.826 6.098 -9.901 1.00 79.50 108 ASP A C 1
ATOM 889 O O . ASP A 1 108 ? -2.662 6.146 -8.997 1.00 79.50 108 ASP A O 1
ATOM 893 N N . ILE A 1 109 ? -1.587 4.972 -10.569 1.00 74.81 109 ILE A N 1
ATOM 894 C CA . ILE A 1 109 ? -2.361 3.744 -10.378 1.00 74.81 109 ILE A CA 1
ATOM 895 C C . ILE A 1 109 ? -2.062 3.087 -9.034 1.00 74.81 109 ILE A C 1
ATOM 897 O O . ILE A 1 109 ? -2.955 2.505 -8.421 1.00 74.81 109 ILE A O 1
ATOM 901 N N . TYR A 1 110 ? -0.824 3.172 -8.543 1.00 76.25 110 TYR A N 1
ATOM 902 C CA . TYR A 1 110 ? -0.508 2.741 -7.186 1.00 76.25 110 TYR A CA 1
ATOM 903 C C . TYR A 1 110 ? -1.345 3.518 -6.166 1.00 76.25 110 TYR A C 1
ATOM 905 O O . TYR A 1 110 ? -1.929 2.898 -5.280 1.00 76.25 110 TYR A O 1
ATOM 913 N N . TYR A 1 111 ? -1.452 4.842 -6.299 1.00 79.31 111 TYR A N 1
ATOM 914 C CA . TYR A 1 111 ? -2.281 5.647 -5.401 1.00 79.31 111 TYR A CA 1
ATOM 915 C C . TYR A 1 111 ? -3.769 5.332 -5.541 1.00 79.31 111 TYR A C 1
ATOM 917 O O . TYR A 1 111 ? -4.448 5.199 -4.527 1.00 79.31 111 TYR A O 1
ATOM 925 N N . GLU A 1 112 ? -4.260 5.119 -6.760 1.00 79.38 112 GLU A N 1
ATOM 926 C CA . GLU A 1 112 ? -5.649 4.716 -6.985 1.00 79.38 112 GLU A CA 1
ATOM 927 C C . GLU A 1 112 ? -5.958 3.341 -6.366 1.00 79.38 112 GLU A C 1
ATOM 929 O O . GLU A 1 112 ? -6.965 3.158 -5.686 1.00 79.38 112 GLU A O 1
ATOM 934 N N . ALA A 1 113 ? -5.067 2.364 -6.540 1.00 74.25 113 ALA A N 1
ATOM 935 C CA . ALA A 1 113 ? -5.234 1.040 -5.953 1.00 74.25 113 ALA A CA 1
ATOM 936 C C . ALA A 1 113 ? -5.130 1.077 -4.418 1.00 74.25 113 ALA A C 1
ATOM 938 O O . ALA A 1 113 ? -5.753 0.260 -3.744 1.00 74.25 113 ALA A O 1
ATOM 939 N N . LEU A 1 114 ? -4.361 2.013 -3.851 1.00 75.94 114 LEU A N 1
ATOM 940 C CA . LEU A 1 114 ? -4.351 2.248 -2.408 1.00 75.94 114 LEU A CA 1
ATOM 941 C C . LEU A 1 114 ? -5.667 2.833 -1.906 1.00 75.94 114 LEU A C 1
ATOM 943 O O . LEU A 1 114 ? -6.155 2.369 -0.882 1.00 75.94 114 LEU A O 1
ATOM 947 N N . ASP A 1 115 ? -6.240 3.795 -2.622 1.00 75.00 115 ASP A N 1
ATOM 948 C CA . ASP A 1 115 ? -7.541 4.368 -2.276 1.00 75.00 115 ASP A CA 1
ATOM 949 C C . ASP A 1 115 ? -8.628 3.280 -2.271 1.00 75.00 115 ASP A C 1
ATOM 951 O O . ASP A 1 115 ? -9.369 3.127 -1.304 1.00 75.00 115 ASP A O 1
ATOM 955 N N . MET A 1 116 ? -8.624 2.396 -3.275 1.00 73.00 116 MET A N 1
ATOM 956 C CA . MET A 1 116 ? -9.501 1.216 -3.308 1.00 73.00 116 MET A CA 1
ATOM 957 C C . MET A 1 116 ? -9.287 0.276 -2.110 1.00 73.00 116 MET A C 1
ATOM 959 O O . MET A 1 116 ? -10.251 -0.241 -1.549 1.00 73.00 116 MET A O 1
ATOM 963 N N . ILE A 1 117 ? -8.035 0.043 -1.696 1.00 73.38 117 ILE A N 1
ATOM 964 C CA . ILE A 1 117 ? -7.717 -0.761 -0.502 1.00 73.38 117 ILE A CA 1
ATOM 965 C C . ILE A 1 117 ? -8.288 -0.113 0.764 1.00 73.38 117 ILE A C 1
ATOM 967 O O . ILE A 1 117 ? -8.830 -0.822 1.617 1.00 73.38 117 ILE A O 1
ATOM 971 N N . GLU A 1 118 ? -8.163 1.207 0.897 1.00 68.00 118 GLU A N 1
ATOM 972 C CA . GLU A 1 118 ? -8.699 1.967 2.033 1.00 68.00 118 GLU A CA 1
ATOM 973 C C . GLU A 1 118 ? -10.236 1.941 2.051 1.00 68.00 118 GLU A C 1
ATOM 975 O O . GLU A 1 118 ? -10.829 1.820 3.122 1.00 68.00 118 GLU A O 1
ATOM 980 N N . ASN A 1 119 ? -10.872 1.894 0.878 1.00 70.25 119 ASN A N 1
ATOM 981 C CA . ASN A 1 119 ? -12.324 1.765 0.712 1.00 70.25 119 ASN A CA 1
ATOM 982 C C . ASN A 1 119 ? -12.847 0.313 0.800 1.00 70.25 119 ASN A C 1
ATOM 984 O O . ASN A 1 119 ? -14.023 0.059 0.552 1.00 70.25 119 ASN A O 1
ATOM 988 N N . GLY A 1 120 ? -11.998 -0.657 1.161 1.00 70.25 120 GLY A N 1
ATOM 989 C CA . GLY A 1 120 ? -12.402 -2.058 1.351 1.00 70.25 120 GLY A CA 1
ATOM 990 C C . GLY A 1 120 ? -12.484 -2.894 0.067 1.00 70.25 120 GLY A C 1
ATOM 991 O O . GLY A 1 120 ? -12.797 -4.082 0.118 1.00 70.25 120 GLY A O 1
ATOM 992 N N . GLU A 1 121 ? -12.117 -2.341 -1.087 1.00 80.62 121 GLU A N 1
ATOM 993 C CA . GLU A 1 121 ? -12.157 -3.011 -2.392 1.00 80.62 121 GLU A CA 1
ATOM 994 C C . GLU A 1 121 ? -10.873 -3.807 -2.696 1.00 80.62 121 GLU A C 1
ATOM 996 O O . GLU A 1 121 ? -10.333 -3.789 -3.806 1.00 80.62 121 GLU A O 1
ATOM 1001 N N . LEU A 1 122 ? -10.359 -4.551 -1.712 1.00 82.44 122 LEU A N 1
ATOM 1002 C CA . LEU A 1 122 ? -9.048 -5.211 -1.781 1.00 82.44 122 LEU A CA 1
ATOM 1003 C C . LEU A 1 122 ? -8.876 -6.117 -3.015 1.00 82.44 122 LEU A C 1
ATOM 1005 O O . LEU A 1 122 ? -7.821 -6.122 -3.655 1.00 82.44 122 LEU A O 1
ATOM 1009 N N . LEU A 1 123 ? -9.900 -6.905 -3.353 1.00 80.25 123 LEU A N 1
ATOM 1010 C CA . LEU A 1 123 ? -9.847 -7.838 -4.481 1.00 80.25 123 LEU A CA 1
ATOM 1011 C C . LEU A 1 123 ? -9.805 -7.100 -5.829 1.00 80.25 123 LEU A C 1
ATOM 1013 O O . LEU A 1 123 ? -9.061 -7.492 -6.733 1.00 80.25 123 LEU A O 1
ATOM 1017 N N . VAL A 1 124 ? -10.591 -6.028 -5.957 1.00 83.88 124 VAL A N 1
ATOM 1018 C CA . VAL A 1 124 ? -10.645 -5.185 -7.160 1.00 83.88 124 VAL A CA 1
ATOM 1019 C C . VAL A 1 124 ? -9.318 -4.452 -7.324 1.00 83.88 124 VAL A C 1
ATOM 1021 O O . VAL A 1 124 ? -8.718 -4.530 -8.397 1.00 83.88 124 VAL A O 1
ATOM 1024 N N . ALA A 1 125 ? -8.799 -3.868 -6.241 1.00 78.19 125 ALA A N 1
ATOM 1025 C CA . ALA A 1 125 ? -7.500 -3.208 -6.206 1.00 78.19 125 ALA A CA 1
ATOM 1026 C C . ALA A 1 125 ? -6.370 -4.141 -6.663 1.00 78.19 125 ALA A C 1
ATOM 1028 O O . ALA A 1 125 ? -5.591 -3.783 -7.545 1.00 78.19 125 ALA A O 1
ATOM 1029 N N . LYS A 1 126 ? -6.307 -5.372 -6.128 1.00 83.25 126 LYS A N 1
ATOM 1030 C CA . LYS A 1 126 ? -5.297 -6.373 -6.523 1.00 83.25 126 LYS A CA 1
ATOM 1031 C C . LYS A 1 126 ? -5.367 -6.708 -8.010 1.00 83.25 126 LYS A C 1
ATOM 1033 O O . LYS A 1 126 ? -4.339 -6.716 -8.681 1.00 83.25 126 LYS A O 1
ATOM 1038 N N . ARG A 1 127 ? -6.568 -6.967 -8.538 1.00 86.00 127 ARG A N 1
ATOM 1039 C CA . ARG A 1 127 ? -6.758 -7.286 -9.964 1.00 86.00 127 ARG A CA 1
ATOM 1040 C C . ARG A 1 127 ? -6.388 -6.110 -10.860 1.00 86.00 127 ARG A C 1
ATOM 1042 O O . ARG A 1 127 ? -5.728 -6.312 -11.876 1.00 86.00 127 ARG A O 1
ATOM 1049 N N . LYS A 1 128 ? -6.808 -4.898 -10.492 1.00 83.69 128 LYS A N 1
ATOM 1050 C CA . LYS A 1 128 ? -6.509 -3.674 -11.239 1.00 83.69 128 LYS A CA 1
ATOM 1051 C C . LYS A 1 128 ? -5.007 -3.411 -11.275 1.00 83.69 128 LYS A C 1
ATOM 1053 O O . LYS A 1 128 ? -4.449 -3.231 -12.354 1.00 83.69 128 LYS A O 1
ATOM 1058 N N . PHE A 1 129 ? -4.354 -3.480 -10.118 1.00 82.06 129 PHE A N 1
ATOM 1059 C CA . PHE A 1 129 ? -2.913 -3.298 -10.009 1.00 82.06 129 PHE A CA 1
ATOM 1060 C C . PHE A 1 129 ? -2.138 -4.367 -10.798 1.00 82.06 129 PHE A C 1
ATOM 1062 O O . PHE A 1 129 ? -1.219 -4.027 -11.538 1.00 82.06 129 PHE A O 1
ATOM 1069 N N . GLN A 1 130 ? -2.554 -5.639 -10.731 1.00 84.38 130 GLN A N 1
ATOM 1070 C CA . GLN A 1 130 ? -1.913 -6.723 -11.485 1.00 84.38 130 GLN A CA 1
ATOM 1071 C C . GLN A 1 130 ? -2.029 -6.535 -13.003 1.00 84.38 130 GLN A C 1
ATOM 1073 O O . GLN A 1 130 ? -1.018 -6.585 -13.695 1.00 84.38 130 GLN A O 1
ATOM 1078 N N . ARG A 1 131 ? -3.232 -6.255 -13.524 1.00 84.94 131 ARG A N 1
ATOM 1079 C CA . ARG A 1 131 ? -3.435 -6.015 -14.968 1.00 84.94 131 ARG A CA 1
ATOM 1080 C C . ARG A 1 131 ? -2.562 -4.879 -15.491 1.00 84.94 131 ARG A C 1
ATOM 1082 O O . A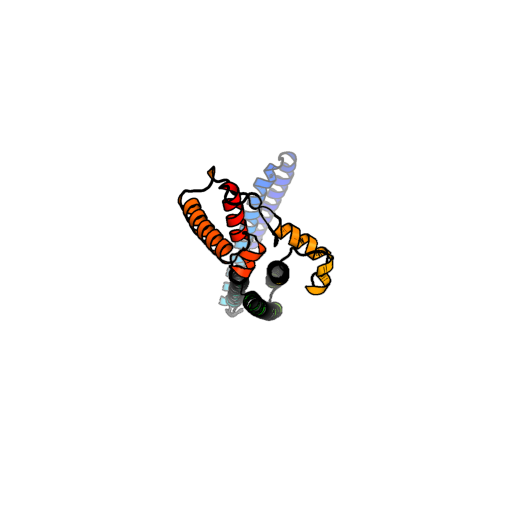RG A 1 131 ? -2.084 -4.928 -16.618 1.00 84.94 131 ARG A O 1
ATOM 1089 N N . MET A 1 132 ? -2.371 -3.851 -14.672 1.00 81.62 132 MET A N 1
ATOM 1090 C CA . MET A 1 132 ? -1.530 -2.718 -15.026 1.00 81.62 132 MET A CA 1
ATOM 1091 C C . MET A 1 132 ? -0.049 -3.079 -15.007 1.00 81.62 132 MET A C 1
ATOM 1093 O O . MET A 1 132 ? 0.651 -2.741 -15.956 1.00 81.62 132 MET A O 1
ATOM 1097 N N . LEU A 1 133 ? 0.422 -3.814 -13.995 1.00 81.62 133 LEU A N 1
ATOM 1098 C CA . LEU A 1 133 ? 1.787 -4.345 -14.001 1.00 81.62 133 LEU A CA 1
ATOM 1099 C C . LEU A 1 133 ? 2.067 -5.178 -15.255 1.00 81.62 133 LEU A C 1
ATOM 1101 O O . LEU A 1 133 ? 3.127 -5.014 -15.858 1.00 81.62 133 LEU A O 1
ATOM 1105 N N . ASP A 1 134 ? 1.119 -6.024 -15.661 1.00 83.56 134 ASP A N 1
ATOM 1106 C CA . ASP A 1 134 ? 1.246 -6.845 -16.867 1.00 83.56 134 ASP A CA 1
ATOM 1107 C C . ASP A 1 134 ? 1.311 -5.972 -18.130 1.00 83.56 134 ASP A C 1
ATOM 1109 O O . ASP A 1 134 ? 2.183 -6.178 -18.974 1.00 83.56 134 ASP A O 1
ATOM 1113 N N . ARG A 1 135 ? 0.456 -4.944 -18.226 1.00 83.00 135 ARG A N 1
ATOM 1114 C CA . ARG A 1 135 ? 0.478 -3.975 -19.332 1.00 83.00 135 ARG A CA 1
ATOM 1115 C C . ARG A 1 135 ? 1.811 -3.239 -19.418 1.00 83.00 135 ARG A C 1
ATOM 1117 O O . ARG A 1 135 ? 2.421 -3.211 -20.474 1.00 83.00 135 ARG A O 1
ATOM 1124 N N . ILE A 1 136 ? 2.293 -2.692 -18.309 1.00 76.31 136 ILE A N 1
ATOM 1125 C CA . ILE A 1 136 ? 3.547 -1.933 -18.289 1.00 76.31 136 ILE A CA 1
ATOM 1126 C C . ILE A 1 136 ? 4.741 -2.830 -18.609 1.00 76.31 136 ILE A C 1
ATOM 1128 O O . ILE A 1 136 ? 5.686 -2.399 -19.267 1.00 76.31 136 ILE A O 1
ATOM 1132 N N . LYS A 1 137 ? 4.709 -4.087 -18.157 1.00 82.50 137 LYS A N 1
ATOM 1133 C CA . LYS A 1 137 ? 5.715 -5.074 -18.538 1.00 82.50 137 LYS A CA 1
ATOM 1134 C C . LYS A 1 137 ? 5.704 -5.303 -20.053 1.00 82.50 137 LYS A C 1
ATOM 1136 O O . LYS A 1 137 ? 6.777 -5.283 -20.647 1.00 82.50 137 LYS A O 1
ATOM 1141 N N . SER A 1 138 ? 4.523 -5.450 -20.655 1.00 82.50 138 SER A N 1
ATOM 1142 C CA . SER A 1 138 ? 4.357 -5.571 -22.110 1.00 82.50 138 SER A CA 1
ATOM 1143 C C . SER A 1 138 ? 4.884 -4.338 -22.846 1.00 82.50 138 SER A C 1
ATOM 1145 O O . SER A 1 138 ? 5.730 -4.469 -23.724 1.00 82.50 138 SER A O 1
ATOM 1147 N N . ASP A 1 139 ? 4.463 -3.137 -22.442 1.00 78.88 139 ASP A N 1
ATOM 1148 C CA . ASP A 1 139 ? 4.871 -1.877 -23.077 1.00 78.88 139 ASP A CA 1
ATOM 1149 C C . ASP A 1 139 ? 6.399 -1.677 -22.990 1.00 78.88 139 ASP A C 1
ATOM 1151 O O . ASP A 1 139 ? 7.046 -1.251 -23.948 1.00 78.88 139 ASP A O 1
ATOM 1155 N N . LEU A 1 140 ? 7.010 -2.044 -21.856 1.00 81.69 140 LEU A N 1
ATOM 1156 C CA . LEU A 1 140 ? 8.462 -1.988 -21.675 1.00 81.69 140 LEU A CA 1
ATOM 1157 C C . LEU A 1 140 ? 9.205 -3.015 -22.546 1.00 81.69 140 LEU A C 1
ATOM 1159 O O . LEU A 1 140 ? 10.285 -2.710 -23.054 1.00 81.69 140 LEU A O 1
ATOM 1163 N N . GLU A 1 141 ? 8.663 -4.225 -22.700 1.00 83.62 141 GLU A N 1
ATOM 1164 C CA . GLU A 1 141 ? 9.214 -5.262 -23.583 1.00 83.62 141 GLU A CA 1
ATOM 1165 C C . GLU A 1 141 ? 9.122 -4.844 -25.058 1.00 83.62 141 GLU A C 1
ATOM 1167 O O . GLU A 1 141 ? 10.097 -4.993 -25.797 1.00 83.62 141 GLU A O 1
ATOM 1172 N N . GLU A 1 142 ? 8.006 -4.248 -25.478 1.00 82.06 142 GLU A N 1
ATOM 1173 C CA . GLU A 1 142 ? 7.841 -3.714 -26.832 1.00 82.06 142 GLU A CA 1
ATOM 1174 C C . GLU A 1 142 ? 8.847 -2.603 -27.143 1.00 82.06 142 GLU A C 1
ATOM 1176 O O . GLU A 1 142 ? 9.473 -2.609 -28.208 1.00 82.06 142 GLU A O 1
ATOM 1181 N N . GLU A 1 143 ? 9.037 -1.654 -26.225 1.00 76.94 143 GLU A N 1
ATOM 1182 C CA . GLU A 1 143 ? 10.031 -0.596 -26.411 1.00 76.94 143 GLU A CA 1
ATOM 1183 C C . GLU A 1 143 ? 11.462 -1.157 -26.441 1.00 76.94 143 GLU A C 1
ATOM 1185 O O . GLU A 1 143 ? 12.279 -0.708 -27.245 1.00 76.94 143 GLU A O 1
ATOM 1190 N N . ASP A 1 144 ? 11.765 -2.186 -25.646 1.00 81.06 144 ASP A N 1
ATOM 1191 C CA . ASP A 1 144 ? 13.070 -2.857 -25.678 1.00 81.06 144 ASP A CA 1
ATOM 1192 C C . ASP A 1 144 ? 13.338 -3.540 -27.023 1.00 81.06 144 ASP A C 1
ATOM 1194 O O . ASP A 1 144 ? 14.430 -3.407 -27.578 1.00 81.06 144 ASP A O 1
ATOM 1198 N N . ILE A 1 145 ? 12.329 -4.203 -27.593 1.00 81.31 145 ILE A N 1
ATOM 1199 C CA . ILE A 1 145 ? 12.418 -4.811 -28.926 1.00 81.31 145 ILE A CA 1
ATOM 1200 C C . ILE A 1 145 ? 12.669 -3.738 -29.988 1.00 81.31 145 ILE A C 1
ATOM 1202 O O . ILE A 1 145 ? 13.573 -3.907 -30.811 1.00 81.31 145 ILE A O 1
ATOM 1206 N N . LYS A 1 146 ? 11.928 -2.620 -29.957 1.00 74.62 146 LYS A N 1
ATOM 1207 C CA . LYS A 1 146 ? 12.126 -1.499 -30.895 1.00 74.62 146 LYS A CA 1
ATOM 1208 C C . LYS A 1 146 ? 13.554 -0.964 -30.812 1.00 74.62 146 LYS A C 1
ATOM 1210 O O . LYS A 1 146 ? 14.191 -0.741 -31.840 1.00 74.62 146 LYS A O 1
ATOM 1215 N N . VAL A 1 147 ? 14.078 -0.806 -29.598 1.00 72.00 147 VAL A N 1
ATOM 1216 C CA . VAL A 1 147 ? 15.447 -0.342 -29.349 1.00 72.00 147 VAL A CA 1
ATOM 1217 C C . VAL A 1 147 ? 16.495 -1.342 -29.864 1.00 72.00 147 VAL A C 1
ATOM 1219 O O . VAL A 1 147 ? 17.457 -0.937 -30.523 1.00 72.00 147 VAL A O 1
ATOM 1222 N N . ILE A 1 148 ? 16.313 -2.645 -29.634 1.00 73.81 148 ILE A N 1
ATOM 1223 C CA . ILE A 1 148 ? 17.227 -3.697 -30.116 1.00 73.81 148 ILE A CA 1
ATOM 1224 C C . ILE A 1 148 ? 17.226 -3.778 -31.646 1.00 73.81 148 ILE A C 1
ATOM 1226 O O . ILE A 1 148 ? 18.290 -3.746 -32.264 1.00 73.81 148 ILE A O 1
ATOM 1230 N N . GLN A 1 149 ? 16.049 -3.856 -32.270 1.00 71.56 149 GLN A N 1
ATOM 1231 C CA . GLN A 1 149 ? 15.928 -3.930 -33.730 1.00 71.56 149 GLN A CA 1
ATOM 1232 C C . GLN A 1 149 ? 16.588 -2.723 -34.395 1.00 71.56 149 GLN A C 1
ATOM 1234 O O . GLN A 1 149 ? 17.343 -2.865 -35.355 1.00 71.56 149 GLN A O 1
ATOM 1239 N N . PHE A 1 150 ? 16.352 -1.539 -33.838 1.00 68.06 150 PHE A N 1
ATOM 1240 C CA . PHE A 1 150 ? 16.889 -0.301 -34.373 1.00 68.06 150 PHE A CA 1
ATOM 1241 C C . PHE A 1 150 ? 18.409 -0.180 -34.204 1.00 68.06 150 PHE A C 1
ATOM 1243 O O . PHE A 1 150 ? 19.093 0.246 -35.130 1.00 68.06 150 PHE A O 1
ATOM 1250 N N . THR A 1 151 ? 18.961 -0.583 -33.054 1.00 65.94 151 THR A N 1
ATOM 1251 C CA . THR A 1 151 ? 20.422 -0.568 -32.841 1.00 65.94 151 THR A CA 1
ATOM 1252 C C . THR A 1 151 ? 21.147 -1.532 -33.767 1.00 65.94 151 THR A C 1
ATOM 1254 O O . THR A 1 151 ? 22.169 -1.163 -34.340 1.00 65.94 151 THR A O 1
ATOM 1257 N N . ASN A 1 152 ? 20.594 -2.726 -33.978 1.00 69.19 152 ASN A N 1
ATOM 1258 C CA . ASN A 1 152 ? 21.190 -3.720 -34.868 1.00 69.19 152 ASN A CA 1
ATOM 1259 C C . ASN A 1 152 ? 21.185 -3.265 -36.340 1.00 69.19 152 ASN A C 1
ATOM 1261 O O . ASN A 1 152 ? 22.207 -3.392 -37.006 1.00 69.19 152 ASN A O 1
ATOM 1265 N N . GLN A 1 153 ? 20.094 -2.652 -36.823 1.00 65.81 153 GLN A N 1
ATOM 1266 C CA . GLN A 1 153 ? 19.994 -2.132 -38.201 1.00 65.81 153 GLN A CA 1
ATOM 1267 C C . GLN A 1 153 ? 21.042 -1.061 -38.543 1.00 65.81 153 GLN A C 1
ATOM 1269 O O . GLN A 1 153 ? 21.407 -0.882 -39.705 1.00 65.81 153 GLN A O 1
ATOM 1274 N N . ILE A 1 154 ? 21.500 -0.305 -37.545 1.00 60.22 154 ILE A N 1
ATOM 1275 C CA . ILE A 1 154 ? 22.410 0.823 -37.765 1.00 60.22 154 ILE A CA 1
ATOM 1276 C C . ILE A 1 154 ? 23.868 0.385 -37.639 1.00 60.22 154 ILE A C 1
ATOM 1278 O O . ILE A 1 154 ? 24.695 0.876 -38.399 1.00 60.22 154 ILE A O 1
ATOM 1282 N N . ILE A 1 155 ? 24.185 -0.571 -36.757 1.00 59.72 155 ILE A N 1
ATOM 1283 C CA . ILE A 1 155 ? 25.546 -1.128 -36.626 1.00 59.72 155 ILE A CA 1
ATOM 1284 C C . ILE A 1 155 ? 26.034 -1.723 -37.955 1.00 59.72 155 ILE A C 1
ATOM 1286 O O . ILE A 1 155 ? 27.203 -1.573 -38.297 1.00 59.72 155 ILE A O 1
ATOM 1290 N N . GLU A 1 156 ? 25.140 -2.332 -38.739 1.00 58.50 156 GLU A N 1
ATOM 1291 C CA . GLU A 1 156 ? 25.466 -2.880 -40.065 1.00 58.50 156 GLU A CA 1
ATOM 1292 C C . GLU A 1 156 ? 25.898 -1.810 -41.088 1.00 58.50 156 GLU A C 1
ATOM 1294 O O . GLU A 1 156 ? 26.540 -2.146 -42.080 1.00 58.50 156 GLU A O 1
ATOM 1299 N N . ASN A 1 157 ? 25.592 -0.528 -40.846 1.00 55.38 157 ASN A N 1
ATOM 1300 C CA . ASN A 1 157 ? 25.784 0.575 -41.796 1.00 55.38 157 ASN A CA 1
ATOM 1301 C C . ASN A 1 157 ? 26.634 1.738 -41.238 1.00 55.38 157 ASN A C 1
ATOM 1303 O O . ASN A 1 157 ? 26.658 2.814 -41.833 1.00 55.38 157 ASN A O 1
ATOM 1307 N N . ALA A 1 158 ? 27.288 1.564 -40.083 1.00 58.19 158 ALA A N 1
ATOM 1308 C CA . ALA A 1 158 ? 27.888 2.655 -39.315 1.00 58.19 158 ALA A CA 1
ATOM 1309 C C . ALA A 1 158 ? 29.426 2.704 -39.366 1.00 58.19 158 ALA A C 1
ATOM 1311 O O . ALA A 1 158 ? 30.103 1.716 -39.077 1.00 58.19 158 ALA A O 1
ATOM 1312 N N . ASP A 1 159 ? 29.979 3.902 -39.585 1.00 61.94 159 ASP A N 1
ATOM 1313 C CA . ASP A 1 159 ? 31.403 4.187 -39.366 1.00 61.94 159 ASP A CA 1
ATOM 1314 C C . ASP A 1 159 ? 31.782 4.146 -37.869 1.00 61.94 159 ASP A C 1
ATOM 1316 O O . ASP A 1 159 ? 30.944 4.294 -36.973 1.00 61.94 159 ASP A O 1
ATOM 1320 N N . GLN A 1 160 ? 33.078 3.989 -37.561 1.00 55.84 160 GLN A N 1
ATOM 1321 C CA . GLN A 1 160 ? 33.595 3.786 -36.190 1.00 55.84 160 GLN A CA 1
ATOM 1322 C C . GLN A 1 160 ? 33.082 4.800 -35.144 1.00 55.84 160 GLN A C 1
ATOM 1324 O O . GLN A 1 160 ? 32.782 4.424 -34.009 1.00 55.84 160 GLN A O 1
ATOM 1329 N N . LYS A 1 161 ? 32.937 6.082 -35.506 1.00 56.22 161 LYS A N 1
ATOM 1330 C CA . LYS A 1 161 ? 32.432 7.141 -34.608 1.00 56.22 161 LYS A CA 1
ATOM 1331 C C . LYS A 1 161 ? 30.935 6.990 -34.296 1.00 56.22 161 LYS A C 1
ATOM 1333 O O . LYS A 1 161 ? 30.486 7.313 -33.191 1.00 56.22 161 LYS A O 1
ATOM 1338 N N . LEU A 1 162 ? 30.167 6.478 -35.255 1.00 61.75 162 LEU A N 1
ATOM 1339 C CA . LEU A 1 162 ? 28.739 6.213 -35.118 1.00 61.75 162 LEU A CA 1
ATOM 1340 C C . LEU A 1 162 ? 28.506 4.957 -34.260 1.00 61.75 162 LEU A C 1
ATOM 1342 O O . LEU A 1 162 ? 27.659 4.983 -33.368 1.00 61.75 162 LEU A O 1
ATOM 1346 N N . ASN A 1 163 ? 29.355 3.934 -34.403 1.00 66.06 163 ASN A N 1
ATOM 1347 C CA . ASN A 1 163 ? 29.343 2.740 -33.547 1.00 66.06 163 ASN A CA 1
ATOM 1348 C C . ASN A 1 163 ? 29.528 3.059 -32.053 1.00 66.06 163 ASN A C 1
ATOM 1350 O O . ASN A 1 163 ? 28.763 2.564 -31.225 1.00 66.06 163 ASN A O 1
ATOM 1354 N N . LEU A 1 164 ? 30.462 3.946 -31.688 1.00 66.94 164 LEU A N 1
ATOM 1355 C CA . LEU A 1 164 ? 30.637 4.379 -30.289 1.00 66.94 164 LEU A CA 1
ATOM 1356 C C . LEU A 1 164 ? 29.389 5.077 -29.725 1.00 66.94 164 LEU A C 1
ATOM 1358 O O . LEU A 1 164 ? 29.017 4.877 -28.569 1.00 66.94 164 LEU A O 1
ATOM 1362 N N . SER A 1 165 ? 28.708 5.871 -30.551 1.00 66.00 165 SER A N 1
ATOM 1363 C CA . SER A 1 165 ? 27.477 6.556 -30.143 1.00 66.00 165 SER A CA 1
ATOM 1364 C C . SER A 1 165 ? 26.312 5.576 -29.939 1.00 66.00 165 SER A C 1
ATOM 1366 O O . SER A 1 165 ? 25.505 5.763 -29.028 1.00 66.00 165 SER A O 1
ATOM 1368 N N . ILE A 1 166 ? 26.246 4.506 -30.738 1.00 65.88 166 ILE A N 1
ATOM 1369 C CA . ILE A 1 166 ? 25.252 3.430 -30.595 1.00 65.88 166 ILE A CA 1
ATOM 1370 C C . ILE A 1 166 ? 25.505 2.609 -29.326 1.00 65.88 166 ILE A C 1
ATOM 1372 O O . ILE A 1 166 ? 24.557 2.300 -28.601 1.00 65.88 166 ILE A O 1
ATOM 1376 N N . ILE A 1 167 ? 26.769 2.304 -29.020 1.00 71.00 167 ILE A N 1
ATOM 1377 C CA . ILE A 1 167 ? 27.155 1.604 -27.786 1.00 71.00 167 ILE A CA 1
ATOM 1378 C C . ILE A 1 167 ? 26.728 2.420 -26.561 1.00 71.00 167 ILE A C 1
ATOM 1380 O O . ILE A 1 167 ? 25.968 1.918 -25.731 1.00 71.00 167 ILE A O 1
ATOM 1384 N N . ASN A 1 168 ? 27.101 3.703 -26.506 1.00 71.44 168 ASN A N 1
ATOM 1385 C CA . ASN A 1 168 ? 26.707 4.601 -25.414 1.00 71.44 168 ASN A CA 1
ATOM 1386 C C . ASN A 1 168 ? 25.179 4.712 -25.272 1.00 71.44 168 ASN A C 1
ATOM 1388 O O . ASN A 1 168 ? 24.650 4.815 -24.164 1.00 71.44 168 ASN A O 1
ATOM 1392 N N . PHE A 1 169 ? 24.444 4.668 -26.387 1.00 68.25 169 PHE A N 1
ATOM 1393 C CA . PHE A 1 169 ? 22.986 4.640 -26.356 1.00 68.25 169 PHE A CA 1
ATOM 1394 C C . PHE A 1 169 ? 22.446 3.359 -25.716 1.00 68.25 169 PHE A C 1
ATOM 1396 O O . PHE A 1 169 ? 21.607 3.440 -24.818 1.00 68.25 169 PHE A O 1
ATOM 1403 N N . LYS A 1 170 ? 22.917 2.191 -26.161 1.00 73.19 170 LYS A N 1
ATOM 1404 C CA . LYS A 1 170 ? 22.469 0.898 -25.635 1.00 73.19 170 LYS A CA 1
ATOM 1405 C C . LYS A 1 170 ? 22.749 0.800 -24.136 1.00 73.19 170 LYS A C 1
ATOM 1407 O O . LYS A 1 170 ? 21.914 0.308 -23.381 1.00 73.19 170 LYS A O 1
ATOM 1412 N N . GLU A 1 171 ? 23.881 1.335 -23.689 1.00 77.69 171 GLU A N 1
ATOM 1413 C CA . GLU A 1 171 ? 24.209 1.447 -22.268 1.00 77.69 171 GLU A CA 1
ATOM 1414 C C . GLU A 1 171 ? 23.249 2.371 -21.508 1.00 77.69 171 GLU A C 1
ATOM 1416 O O . GLU A 1 171 ? 22.729 1.982 -20.458 1.00 77.69 171 GLU A O 1
ATOM 1421 N N . ASN A 1 172 ? 22.954 3.566 -22.033 1.00 76.88 172 ASN A N 1
ATOM 1422 C CA . ASN A 1 172 ? 22.023 4.496 -21.387 1.00 76.88 172 ASN A CA 1
ATOM 1423 C C . ASN A 1 172 ? 20.585 3.941 -21.335 1.00 76.88 172 ASN A 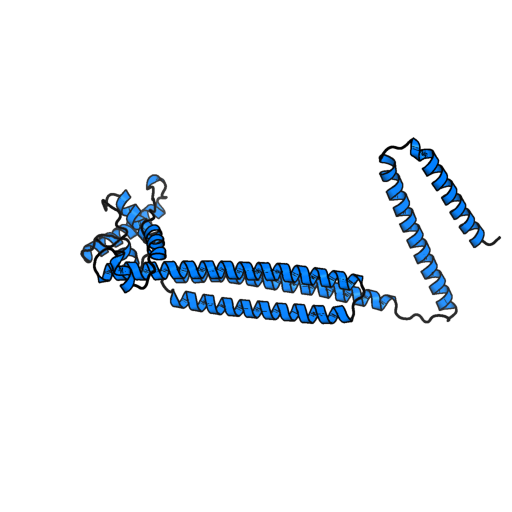C 1
ATOM 1425 O O . ASN A 1 172 ? 19.899 4.063 -20.314 1.00 76.88 172 ASN A O 1
ATOM 1429 N N . TRP A 1 173 ? 20.148 3.273 -22.406 1.00 78.31 173 TRP A N 1
ATOM 1430 C CA . TRP A 1 173 ? 18.884 2.542 -22.456 1.00 78.31 173 TRP A CA 1
ATOM 1431 C C . TRP A 1 173 ? 18.827 1.468 -21.374 1.00 78.31 173 TRP A C 1
ATOM 1433 O O . TRP A 1 173 ? 17.925 1.485 -20.538 1.00 78.31 173 TRP A O 1
ATOM 1443 N N . ASN A 1 174 ? 19.829 0.587 -21.324 1.00 82.06 174 ASN A N 1
ATOM 1444 C CA . ASN A 1 174 ? 19.898 -0.484 -20.333 1.00 82.06 174 ASN A CA 1
ATOM 1445 C C . ASN A 1 174 ? 19.885 0.069 -18.905 1.00 82.06 174 ASN A C 1
ATOM 1447 O O . ASN A 1 174 ? 19.194 -0.468 -18.038 1.00 82.06 174 ASN A O 1
ATOM 1451 N N . LYS A 1 175 ? 20.603 1.168 -18.649 1.00 81.38 175 LYS A N 1
ATOM 1452 C CA . LYS A 1 175 ? 20.606 1.837 -17.343 1.00 81.38 175 LYS A CA 1
ATOM 1453 C C . LYS A 1 175 ? 19.214 2.354 -16.971 1.00 81.38 175 LYS A C 1
ATOM 1455 O O . LYS A 1 175 ? 18.749 2.097 -15.860 1.00 81.38 175 LYS A O 1
ATOM 1460 N N . THR A 1 176 ? 18.545 3.040 -17.896 1.00 76.94 176 THR A N 1
ATOM 1461 C CA . THR A 1 176 ? 17.199 3.599 -17.695 1.00 76.94 176 THR A CA 1
ATOM 1462 C C . THR A 1 176 ? 16.168 2.488 -17.488 1.00 76.94 176 THR A C 1
ATOM 1464 O O . THR A 1 176 ? 15.454 2.487 -16.486 1.00 76.94 176 THR A O 1
ATOM 1467 N N . LYS A 1 177 ? 16.161 1.476 -18.361 1.00 81.12 177 LYS A N 1
ATOM 1468 C CA . LYS A 1 177 ? 15.312 0.284 -18.257 1.00 81.12 177 LYS A CA 1
ATOM 1469 C C . LYS A 1 177 ? 15.494 -0.417 -16.914 1.00 81.12 177 LYS A C 1
ATOM 1471 O O . LYS A 1 177 ? 14.517 -0.687 -16.223 1.00 81.12 177 LYS A O 1
ATOM 1476 N N . ASN A 1 178 ? 16.735 -0.667 -16.498 1.00 83.06 178 ASN A N 1
ATOM 1477 C CA . ASN A 1 178 ? 17.012 -1.323 -15.220 1.00 83.06 178 ASN A CA 1
ATOM 1478 C C . ASN A 1 178 ? 16.516 -0.498 -14.024 1.00 83.06 178 ASN A C 1
ATOM 1480 O O . ASN A 1 178 ? 15.979 -1.068 -13.072 1.00 83.06 178 ASN A O 1
ATOM 1484 N N . ALA A 1 179 ? 16.645 0.831 -14.073 1.00 80.19 179 ALA A N 1
ATOM 1485 C CA . ALA A 1 179 ? 16.103 1.712 -13.041 1.00 80.19 179 ALA A CA 1
ATOM 1486 C C . ALA A 1 179 ? 14.567 1.636 -12.972 1.00 80.19 179 ALA A C 1
ATOM 1488 O O . ALA A 1 179 ? 14.002 1.555 -11.880 1.00 80.19 179 ALA A O 1
ATOM 1489 N N . VAL A 1 180 ? 13.897 1.592 -14.123 1.00 78.25 180 VAL A N 1
ATOM 1490 C CA . VAL A 1 180 ? 12.434 1.477 -14.229 1.00 78.25 180 VAL A CA 1
ATOM 1491 C C . VAL A 1 180 ? 11.952 0.126 -13.719 1.00 78.25 180 VAL A C 1
ATOM 1493 O O . VAL A 1 180 ? 11.090 0.080 -12.846 1.00 78.25 180 VAL A O 1
ATOM 1496 N N . VAL A 1 181 ? 12.569 -0.973 -14.163 1.00 81.56 181 VAL A N 1
ATOM 1497 C CA . VAL A 1 181 ? 12.272 -2.331 -13.676 1.00 81.56 181 VAL A CA 1
ATOM 1498 C C . VAL A 1 181 ? 12.454 -2.419 -12.163 1.00 81.56 181 VAL A C 1
ATOM 1500 O O . VAL A 1 181 ? 11.626 -3.012 -11.470 1.00 81.56 181 VAL A O 1
ATOM 1503 N N . LYS A 1 182 ? 13.519 -1.816 -11.623 1.00 85.44 182 LYS A N 1
ATOM 1504 C CA . LYS A 1 182 ? 13.741 -1.757 -10.176 1.00 85.44 182 LYS A CA 1
ATOM 1505 C C . LYS A 1 182 ? 12.609 -1.004 -9.475 1.00 85.44 182 LYS A C 1
ATOM 1507 O O . LYS A 1 182 ? 12.052 -1.522 -8.511 1.00 85.44 182 LYS A O 1
ATOM 1512 N N . LYS A 1 183 ? 12.225 0.169 -9.981 1.00 81.06 183 LYS A N 1
ATOM 1513 C CA . LYS A 1 183 ? 11.148 0.986 -9.404 1.00 81.06 183 LYS A CA 1
ATOM 1514 C C . LYS A 1 183 ? 9.788 0.278 -9.471 1.00 81.06 183 LYS A C 1
ATOM 1516 O O . LYS A 1 183 ? 9.062 0.283 -8.483 1.00 81.06 183 LYS A O 1
ATOM 1521 N N . ILE A 1 184 ? 9.483 -0.412 -10.572 1.00 78.50 184 ILE A N 1
ATOM 1522 C CA . ILE A 1 184 ? 8.293 -1.271 -10.706 1.00 78.50 184 ILE A CA 1
ATOM 1523 C C . ILE A 1 184 ? 8.284 -2.348 -9.624 1.00 78.50 184 ILE A C 1
ATOM 1525 O O . ILE A 1 184 ? 7.288 -2.504 -8.919 1.00 78.50 184 ILE A O 1
ATOM 1529 N N . LYS A 1 185 ? 9.403 -3.065 -9.449 1.00 85.44 185 LYS A N 1
ATOM 1530 C CA . LYS A 1 185 ? 9.533 -4.096 -8.410 1.00 85.44 185 LYS A CA 1
ATOM 1531 C C . LYS A 1 185 ? 9.318 -3.517 -7.014 1.00 85.44 185 LYS A C 1
ATOM 1533 O O . LYS A 1 185 ? 8.594 -4.115 -6.225 1.00 85.44 185 LYS A O 1
ATOM 1538 N N . GLU A 1 186 ? 9.895 -2.356 -6.716 1.00 86.25 186 GLU A N 1
ATOM 1539 C CA . GLU A 1 186 ? 9.709 -1.680 -5.428 1.00 86.25 186 GLU A CA 1
ATOM 1540 C C . GLU A 1 186 ? 8.243 -1.291 -5.182 1.00 86.25 186 GLU A C 1
ATOM 1542 O O . GLU A 1 186 ? 7.727 -1.503 -4.084 1.00 86.25 186 GLU A O 1
ATOM 1547 N N . ILE A 1 187 ? 7.553 -0.743 -6.187 1.00 79.19 187 ILE A N 1
ATOM 1548 C CA . ILE A 1 187 ? 6.138 -0.358 -6.076 1.00 79.19 187 ILE A CA 1
ATOM 1549 C C . ILE A 1 187 ? 5.258 -1.602 -5.917 1.00 79.19 187 ILE A C 1
ATOM 1551 O O . ILE A 1 187 ? 4.406 -1.636 -5.029 1.00 79.19 187 ILE A O 1
ATOM 1555 N N . ALA A 1 188 ? 5.513 -2.656 -6.693 1.00 81.50 188 ALA A N 1
ATOM 1556 C CA . ALA A 1 188 ? 4.799 -3.923 -6.583 1.00 81.50 188 ALA A CA 1
ATOM 1557 C C . ALA A 1 188 ? 4.988 -4.579 -5.207 1.00 81.50 188 ALA A C 1
ATOM 1559 O O . ALA A 1 188 ? 4.020 -5.029 -4.595 1.00 81.50 188 ALA A O 1
ATOM 1560 N N . GLN A 1 189 ? 6.213 -4.576 -4.674 1.00 86.38 189 GLN A N 1
ATOM 1561 C CA . GLN A 1 189 ? 6.505 -5.065 -3.325 1.00 86.38 189 GLN A CA 1
ATOM 1562 C C . GLN A 1 189 ? 5.777 -4.246 -2.253 1.00 86.38 189 GLN A C 1
ATOM 1564 O O . GLN A 1 189 ? 5.167 -4.826 -1.354 1.00 86.38 189 GLN A O 1
ATOM 1569 N N . LYS A 1 190 ? 5.795 -2.909 -2.358 1.00 84.56 190 LYS A N 1
ATOM 1570 C CA . LYS A 1 190 ? 5.069 -2.017 -1.437 1.00 84.56 190 LYS A CA 1
ATOM 1571 C C . LYS A 1 190 ? 3.566 -2.276 -1.468 1.00 84.56 190 LYS A C 1
ATOM 1573 O O . LYS A 1 190 ? 2.951 -2.364 -0.405 1.00 84.56 190 LYS A O 1
ATOM 1578 N N . PHE A 1 191 ? 2.986 -2.405 -2.660 1.00 82.62 191 PHE A N 1
ATOM 1579 C CA . PHE A 1 191 ? 1.569 -2.711 -2.827 1.00 82.62 191 PHE A CA 1
ATOM 1580 C C . PHE A 1 191 ? 1.223 -4.074 -2.225 1.00 82.62 191 PHE A C 1
ATOM 1582 O O . PHE A 1 191 ? 0.302 -4.167 -1.415 1.00 82.62 191 PHE A O 1
ATOM 1589 N N . ASN A 1 192 ? 2.001 -5.114 -2.545 1.00 84.00 192 ASN A N 1
ATOM 1590 C CA . ASN A 1 192 ? 1.771 -6.457 -2.023 1.00 84.00 192 ASN A CA 1
ATOM 1591 C C . ASN A 1 192 ? 1.800 -6.465 -0.488 1.00 84.00 192 ASN A C 1
ATOM 1593 O O . ASN A 1 192 ? 0.836 -6.910 0.133 1.00 84.00 192 ASN A O 1
ATOM 1597 N N . LEU A 1 193 ? 2.831 -5.865 0.117 1.00 84.19 193 LEU A N 1
ATOM 1598 C CA . LEU A 1 193 ? 2.958 -5.753 1.570 1.00 84.19 193 LEU A CA 1
ATOM 1599 C C . LEU A 1 193 ? 1.752 -5.038 2.198 1.00 84.19 193 LEU A C 1
ATOM 1601 O O . LEU A 1 193 ? 1.176 -5.533 3.163 1.00 84.19 193 LEU A O 1
ATOM 1605 N N . ARG A 1 194 ? 1.339 -3.890 1.646 1.00 82.62 194 ARG A N 1
ATOM 1606 C CA . ARG A 1 194 ? 0.166 -3.152 2.147 1.00 82.62 194 ARG A CA 1
ATOM 1607 C C . ARG A 1 194 ? -1.118 -3.967 2.022 1.00 82.62 194 ARG A C 1
ATOM 1609 O O . ARG A 1 194 ? -1.906 -4.000 2.961 1.00 82.62 194 ARG A O 1
ATOM 1616 N N . SER A 1 195 ? -1.300 -4.657 0.899 1.00 82.25 195 SER A N 1
ATOM 1617 C CA . SER A 1 195 ? -2.470 -5.499 0.649 1.00 82.25 195 SER A CA 1
ATOM 1618 C C . SER A 1 195 ? -2.533 -6.710 1.593 1.00 82.25 195 SER A C 1
ATOM 1620 O O . SER A 1 195 ? -3.616 -7.093 2.031 1.00 82.25 195 SER A O 1
ATOM 1622 N N . GLN A 1 196 ? -1.378 -7.291 1.937 1.00 86.75 196 GLN A N 1
ATOM 1623 C CA . GLN A 1 196 ? -1.262 -8.383 2.905 1.00 86.75 196 GLN A CA 1
ATOM 1624 C C . GLN A 1 196 ? -1.591 -7.898 4.316 1.00 86.75 196 GLN A C 1
ATOM 1626 O O . GLN A 1 196 ? -2.432 -8.500 4.977 1.00 86.75 196 GLN A O 1
ATOM 1631 N N . ILE A 1 197 ? -1.001 -6.774 4.739 1.00 86.31 197 ILE A N 1
ATOM 1632 C CA . ILE A 1 197 ? -1.276 -6.161 6.045 1.00 86.31 197 ILE A CA 1
ATOM 1633 C C . ILE A 1 197 ? -2.770 -5.860 6.191 1.00 86.31 197 ILE A C 1
ATOM 1635 O O . ILE A 1 197 ? -3.366 -6.249 7.190 1.00 86.31 197 ILE A O 1
ATOM 1639 N N . LYS A 1 198 ? -3.388 -5.217 5.189 1.00 86.06 198 LYS A N 1
ATOM 1640 C CA . LYS A 1 198 ? -4.830 -4.929 5.189 1.00 86.06 198 LYS A CA 1
ATOM 1641 C C . LYS A 1 198 ? -5.649 -6.209 5.351 1.00 86.06 198 LYS A C 1
ATOM 1643 O O . LYS A 1 198 ? -6.442 -6.297 6.277 1.00 86.06 198 LYS A O 1
ATOM 1648 N N . SER A 1 199 ? -5.386 -7.219 4.520 1.00 88.88 199 SER A N 1
ATOM 1649 C CA . SER A 1 199 ? -6.093 -8.503 4.584 1.00 88.88 199 SER A CA 1
ATOM 1650 C C . SER A 1 199 ? -5.982 -9.181 5.951 1.00 88.88 199 SER A C 1
ATOM 1652 O O . SER A 1 199 ? -6.927 -9.829 6.385 1.00 88.88 199 SER A O 1
ATOM 1654 N N . GLN A 1 200 ? -4.828 -9.076 6.610 1.00 90.62 200 GLN A N 1
ATOM 1655 C CA . GLN A 1 200 ? -4.603 -9.662 7.931 1.00 90.62 200 GLN A CA 1
ATOM 1656 C C . GLN A 1 200 ? -5.324 -8.890 9.033 1.00 90.62 200 GLN A C 1
ATOM 1658 O O . GLN A 1 200 ? -5.880 -9.510 9.931 1.00 90.62 200 GLN A O 1
ATOM 1663 N N . ILE A 1 201 ? -5.357 -7.558 8.949 1.00 90.50 201 ILE A N 1
ATOM 1664 C CA . ILE A 1 201 ? -6.144 -6.721 9.863 1.00 90.50 201 ILE A CA 1
ATOM 1665 C C . ILE A 1 201 ? -7.636 -7.038 9.716 1.00 90.50 201 ILE A C 1
ATOM 1667 O O . ILE A 1 201 ? -8.302 -7.241 10.727 1.00 90.50 201 ILE A O 1
ATOM 1671 N N . ASP A 1 202 ? -8.134 -7.147 8.479 1.00 89.81 202 ASP A N 1
ATOM 1672 C CA . ASP A 1 202 ? -9.527 -7.516 8.205 1.00 89.81 202 ASP A CA 1
ATOM 1673 C C . ASP A 1 202 ? -9.860 -8.880 8.841 1.00 89.81 202 ASP A C 1
ATOM 1675 O O . ASP A 1 202 ? -10.841 -8.990 9.571 1.00 89.81 202 ASP A O 1
ATOM 1679 N N . LYS A 1 203 ? -9.004 -9.898 8.651 1.00 91.44 203 LYS A N 1
ATOM 1680 C CA . LYS A 1 203 ? -9.152 -11.224 9.283 1.00 91.44 203 LYS A CA 1
ATOM 1681 C C . LYS A 1 203 ? -9.179 -11.152 10.815 1.00 91.44 203 LYS A C 1
ATOM 1683 O O . LYS A 1 203 ? -10.027 -11.786 11.432 1.00 91.44 203 LYS A O 1
ATOM 1688 N N . ILE A 1 204 ? -8.260 -10.394 11.421 1.00 92.75 204 ILE A N 1
ATOM 1689 C CA . ILE A 1 204 ? -8.167 -10.246 12.882 1.00 92.75 204 ILE A CA 1
ATOM 1690 C C . ILE A 1 204 ? -9.445 -9.619 13.434 1.00 92.75 204 ILE A C 1
ATOM 1692 O O . ILE A 1 204 ? -10.069 -10.187 14.321 1.00 92.75 204 ILE A O 1
ATOM 1696 N N . PHE A 1 205 ? -9.865 -8.470 12.908 1.00 93.62 205 PHE A N 1
ATOM 1697 C CA . PHE A 1 205 ? -11.034 -7.782 13.451 1.00 93.62 205 PHE A CA 1
ATOM 1698 C C . PHE A 1 205 ? -12.343 -8.504 13.151 1.00 93.62 205 PHE A C 1
ATOM 1700 O O . PHE A 1 205 ? -13.251 -8.465 13.977 1.00 93.62 205 PHE A O 1
ATOM 1707 N N . GLN A 1 206 ? -12.436 -9.199 12.015 1.00 91.75 206 GLN A N 1
ATOM 1708 C CA . GLN A 1 206 ? -13.575 -10.065 11.733 1.00 91.75 206 GLN A CA 1
ATOM 1709 C C . GLN A 1 206 ? -13.668 -11.195 12.767 1.00 91.75 206 GLN A C 1
ATOM 1711 O O . GLN A 1 206 ? -14.730 -11.393 13.353 1.00 91.75 206 GLN A O 1
ATOM 1716 N N . PHE A 1 207 ? -12.546 -11.862 13.062 1.00 94.00 207 PHE A N 1
ATOM 1717 C CA . PHE A 1 207 ? -12.481 -12.879 14.110 1.00 94.00 207 PHE A CA 1
ATOM 1718 C C . PHE A 1 207 ? -12.913 -12.320 15.471 1.00 94.00 207 PHE A C 1
ATOM 1720 O O . PHE A 1 207 ? -13.711 -12.945 16.169 1.00 94.00 207 PHE A O 1
ATOM 1727 N N . GLU A 1 208 ? -12.410 -11.145 15.855 1.00 93.38 208 GLU A N 1
ATOM 1728 C CA . GLU A 1 208 ? -12.736 -10.544 17.150 1.00 93.38 208 GLU A CA 1
ATOM 1729 C C . GLU A 1 208 ? -14.225 -10.218 17.292 1.00 93.38 208 GLU A C 1
ATOM 1731 O O . GLU A 1 208 ? -14.794 -10.436 18.363 1.00 93.38 208 GLU A O 1
ATOM 1736 N N . ILE A 1 209 ? -14.864 -9.736 16.221 1.00 90.69 209 ILE A N 1
ATOM 1737 C CA . ILE A 1 209 ? -16.305 -9.457 16.200 1.00 90.69 209 ILE A CA 1
ATOM 1738 C C . ILE A 1 209 ? -17.113 -10.750 16.283 1.00 90.69 209 ILE A C 1
ATOM 1740 O O . ILE A 1 209 ? -18.032 -10.838 17.091 1.00 90.69 209 ILE A O 1
ATOM 1744 N N . GLU A 1 210 ? -16.767 -11.758 15.483 1.00 91.69 210 GLU A N 1
ATOM 1745 C CA . GLU A 1 210 ? -17.486 -13.038 15.450 1.00 91.69 210 GLU A CA 1
ATOM 1746 C C . GLU A 1 210 ? -17.410 -13.783 16.787 1.00 91.69 210 GLU A C 1
ATOM 1748 O O . GLU A 1 210 ? -18.364 -14.450 17.182 1.00 91.69 210 GLU A O 1
ATOM 1753 N N . ASN A 1 211 ? -16.293 -13.644 17.503 1.00 91.50 211 ASN A N 1
ATOM 1754 C CA . ASN A 1 211 ? -16.055 -14.326 18.775 1.00 91.50 211 ASN A CA 1
ATOM 1755 C C . ASN A 1 211 ? -16.304 -13.438 20.004 1.00 91.50 211 ASN A C 1
ATOM 1757 O O . ASN A 1 211 ? -16.147 -13.912 21.130 1.00 91.50 211 ASN A O 1
ATOM 1761 N N . ASN A 1 212 ? -16.657 -12.166 19.797 1.00 90.81 212 ASN A N 1
ATOM 1762 C CA . ASN A 1 212 ? -16.851 -11.148 20.830 1.00 90.81 212 ASN A CA 1
ATOM 1763 C C . ASN A 1 212 ? -15.726 -11.115 21.887 1.00 90.81 212 ASN A C 1
ATOM 1765 O O . ASN A 1 212 ? -15.978 -11.072 23.091 1.00 90.81 212 ASN A O 1
ATOM 1769 N N . ARG A 1 213 ? -14.469 -11.215 21.438 1.00 92.19 213 ARG A N 1
ATOM 1770 C CA . ARG A 1 213 ? -13.272 -11.177 22.296 1.00 92.19 213 ARG A CA 1
ATOM 1771 C C . ARG A 1 213 ? -12.028 -10.806 21.499 1.00 92.19 213 ARG A C 1
ATOM 1773 O O . ARG A 1 213 ? -11.955 -11.082 20.306 1.00 92.19 213 ARG A O 1
ATOM 1780 N N . ALA A 1 214 ? -11.010 -10.288 22.180 1.00 91.31 214 ALA A N 1
ATOM 1781 C CA . ALA A 1 214 ? -9.693 -10.076 21.588 1.00 91.31 214 ALA A CA 1
ATOM 1782 C C . ALA A 1 214 ? -9.044 -11.385 21.091 1.00 91.31 214 ALA A C 1
ATOM 1784 O O . ALA A 1 214 ? -9.214 -12.467 21.679 1.00 91.31 214 ALA A O 1
ATOM 1785 N N . ILE A 1 215 ? -8.261 -11.259 20.021 1.00 92.00 215 ILE A N 1
ATOM 1786 C CA . ILE A 1 215 ? -7.508 -12.358 19.419 1.00 92.00 215 ILE A CA 1
ATOM 1787 C C . ILE A 1 215 ? -6.286 -12.756 20.261 1.00 92.00 215 ILE A C 1
ATOM 1789 O O . ILE A 1 215 ? -5.627 -11.910 20.870 1.00 92.00 215 ILE A O 1
ATOM 1793 N N . LYS A 1 216 ? -5.951 -14.049 20.290 1.00 90.31 216 LYS A N 1
ATOM 1794 C CA . LYS A 1 216 ? -4.789 -14.602 21.009 1.00 90.31 216 LYS A CA 1
ATOM 1795 C C . LYS A 1 216 ? -3.874 -15.383 20.066 1.00 90.31 216 LYS A C 1
ATOM 1797 O O . LYS A 1 216 ? -4.294 -15.829 19.005 1.00 90.31 216 LYS A O 1
ATOM 1802 N N . GLU A 1 217 ? -2.626 -15.619 20.483 1.00 87.06 217 GLU A N 1
ATOM 1803 C CA . GLU A 1 217 ? -1.671 -16.430 19.702 1.00 87.06 217 GLU A CA 1
ATOM 1804 C C . GLU A 1 217 ? -2.171 -17.869 19.456 1.00 87.06 217 GLU A C 1
ATOM 1806 O O . GLU A 1 217 ? -1.842 -18.467 18.438 1.00 87.06 217 GLU A O 1
ATOM 1811 N N . SER A 1 218 ? -3.012 -18.414 20.342 1.00 89.44 218 SER A N 1
ATOM 1812 C CA . SER A 1 218 ? -3.648 -19.726 20.153 1.00 89.44 218 SER A CA 1
ATOM 1813 C C . SER A 1 218 ? -4.684 -19.758 19.026 1.00 89.44 218 SER A C 1
ATOM 1815 O O . SER A 1 218 ? -5.060 -20.835 18.582 1.00 89.44 218 SER A O 1
ATOM 1817 N N . ASP A 1 219 ? -5.171 -18.597 18.583 1.00 90.56 219 ASP A N 1
ATOM 1818 C CA . ASP A 1 219 ? -6.204 -18.494 17.550 1.00 90.56 219 ASP A CA 1
ATOM 1819 C C . ASP A 1 219 ? -5.604 -18.416 16.134 1.00 90.56 219 ASP A C 1
ATOM 1821 O O . ASP A 1 219 ? -6.339 -18.449 15.148 1.00 90.56 219 ASP A O 1
ATOM 1825 N N . LEU A 1 220 ? -4.276 -18.309 16.005 1.00 88.00 220 LEU A N 1
ATOM 1826 C CA . LEU A 1 220 ? -3.605 -18.022 14.730 1.00 88.00 220 LEU A CA 1
ATOM 1827 C C . LEU A 1 220 ? -3.817 -19.098 13.665 1.00 88.00 220 LEU A C 1
ATOM 1829 O O . LEU A 1 220 ? -3.948 -18.764 12.485 1.00 88.00 220 LEU A O 1
ATOM 1833 N N . ASP A 1 221 ? -3.931 -20.356 14.085 1.00 85.06 221 ASP A N 1
ATOM 1834 C CA . ASP A 1 221 ? -4.214 -21.477 13.186 1.00 85.06 221 ASP A CA 1
ATOM 1835 C C . ASP A 1 221 ? -5.594 -21.335 12.522 1.00 85.06 221 ASP A C 1
ATOM 1837 O O . ASP A 1 221 ? -5.783 -21.756 11.384 1.00 85.06 221 ASP A O 1
ATOM 1841 N N . SER A 1 222 ? -6.553 -20.688 13.196 1.00 85.44 222 SER A N 1
ATOM 1842 C CA . SER A 1 222 ? -7.924 -20.522 12.690 1.00 85.44 222 SER A CA 1
ATOM 1843 C C . SER A 1 222 ? -8.070 -19.424 11.632 1.00 85.44 222 SER A C 1
ATOM 1845 O O . SER A 1 222 ? -9.007 -19.447 10.838 1.00 85.44 222 SER A O 1
ATOM 1847 N N . ILE A 1 223 ? -7.134 -18.474 11.589 1.00 87.25 223 ILE A N 1
ATOM 1848 C CA . ILE A 1 223 ? -7.181 -17.300 10.700 1.00 87.25 223 ILE A CA 1
ATOM 1849 C C . ILE A 1 223 ? -6.073 -17.305 9.640 1.00 87.25 223 ILE A C 1
ATOM 1851 O O . ILE A 1 223 ? -6.019 -16.394 8.802 1.00 87.25 223 ILE A O 1
ATOM 1855 N N . ASP A 1 224 ? -5.209 -18.325 9.648 1.00 88.38 224 ASP A N 1
ATOM 1856 C CA . ASP A 1 224 ? -4.106 -18.502 8.701 1.00 88.38 224 ASP A CA 1
ATOM 1857 C C . ASP A 1 224 ? -3.193 -17.258 8.659 1.00 88.38 224 ASP A C 1
ATOM 1859 O O . ASP A 1 224 ? -3.067 -16.558 7.645 1.00 88.38 224 ASP A O 1
ATOM 1863 N N . ILE A 1 225 ? -2.632 -16.910 9.826 1.00 86.69 225 ILE A N 1
ATOM 1864 C CA . ILE A 1 225 ? -1.653 -15.825 9.985 1.00 86.69 225 ILE A CA 1
ATOM 1865 C C . ILE A 1 225 ? -0.404 -16.370 10.695 1.00 86.69 225 ILE A C 1
ATOM 1867 O O . ILE A 1 225 ? -0.495 -16.786 11.849 1.00 86.69 225 ILE A O 1
ATOM 1871 N N . PRO A 1 226 ? 0.784 -16.304 10.065 1.00 87.00 226 PRO A N 1
ATOM 1872 C CA . PRO A 1 226 ? 2.031 -16.711 10.703 1.00 87.00 226 PRO A CA 1
ATOM 1873 C C . PRO A 1 226 ? 2.334 -15.917 11.993 1.00 87.00 226 PRO A C 1
ATOM 1875 O O . PRO A 1 226 ? 2.141 -14.693 12.010 1.00 87.00 226 PRO A O 1
ATOM 1878 N N . PRO A 1 227 ? 2.877 -16.546 13.056 1.00 85.50 227 PRO A N 1
ATOM 1879 C CA . PRO A 1 227 ? 3.139 -15.873 14.336 1.00 85.50 227 PRO A CA 1
ATOM 1880 C C . PRO A 1 227 ? 4.071 -14.654 14.254 1.00 85.50 227 PRO A C 1
ATOM 1882 O O . PRO A 1 227 ? 3.899 -13.666 14.975 1.00 85.50 227 PRO A O 1
ATOM 1885 N N . ASP A 1 228 ? 5.066 -14.688 13.367 1.00 85.75 228 ASP A N 1
ATOM 1886 C CA . ASP A 1 228 ? 6.002 -13.583 13.144 1.00 85.75 228 ASP A CA 1
ATOM 1887 C C . ASP A 1 228 ? 5.318 -12.365 12.501 1.00 85.75 228 ASP A C 1
ATOM 1889 O O . ASP A 1 228 ? 5.632 -11.216 12.836 1.00 85.75 228 ASP A O 1
ATOM 1893 N N . GLN A 1 229 ? 4.353 -12.610 11.614 1.00 86.50 229 GLN A N 1
ATOM 1894 C CA . GLN A 1 229 ? 3.543 -11.574 10.982 1.00 86.50 229 GLN A CA 1
ATOM 1895 C C . GLN A 1 229 ? 2.506 -11.029 11.957 1.00 86.50 229 GLN A C 1
ATOM 1897 O O . GLN A 1 229 ? 2.386 -9.811 12.084 1.00 86.50 229 GLN A O 1
ATOM 1902 N N . PHE A 1 230 ? 1.848 -11.898 12.725 1.00 88.06 230 PHE A N 1
ATOM 1903 C CA . PHE A 1 230 ? 0.871 -11.506 13.738 1.00 88.06 230 PHE A CA 1
ATOM 1904 C C . PHE A 1 230 ? 1.429 -10.449 14.698 1.00 88.06 230 PHE A C 1
ATOM 1906 O O . PHE A 1 230 ? 0.857 -9.367 14.829 1.00 88.06 230 PHE A O 1
ATOM 1913 N N . LYS A 1 231 ? 2.619 -10.679 15.270 1.00 88.00 231 LYS A N 1
ATOM 1914 C CA . LYS A 1 231 ? 3.274 -9.706 16.168 1.00 88.00 231 LYS A CA 1
ATOM 1915 C C . LYS A 1 231 ? 3.499 -8.343 15.512 1.00 88.00 231 LYS A C 1
ATOM 1917 O O . LYS A 1 231 ? 3.429 -7.312 16.180 1.00 88.00 231 LYS A O 1
ATOM 1922 N N . ARG A 1 232 ? 3.789 -8.308 14.208 1.00 87.62 232 ARG A N 1
ATOM 1923 C CA . ARG A 1 232 ? 3.952 -7.052 13.459 1.00 87.62 232 ARG A CA 1
ATOM 1924 C C . ARG A 1 232 ? 2.611 -6.358 13.239 1.00 87.62 232 ARG A C 1
ATOM 1926 O O . ARG A 1 232 ? 2.547 -5.142 13.395 1.00 87.62 232 ARG A O 1
ATOM 1933 N N . ILE A 1 233 ? 1.565 -7.113 12.910 1.00 88.50 233 ILE A N 1
ATOM 1934 C CA . ILE A 1 233 ? 0.217 -6.580 12.690 1.00 88.50 233 ILE A CA 1
ATOM 1935 C C . ILE A 1 233 ? -0.375 -6.026 13.986 1.00 88.50 233 ILE A C 1
ATOM 1937 O O . ILE A 1 233 ? -0.849 -4.892 13.982 1.00 88.50 233 ILE A O 1
ATOM 1941 N N . ILE A 1 234 ? -0.251 -6.742 15.104 1.00 90.19 234 ILE A N 1
ATOM 1942 C CA . ILE A 1 234 ? -0.705 -6.261 16.416 1.00 90.19 234 ILE A CA 1
ATOM 1943 C C . ILE A 1 234 ? -0.020 -4.943 16.780 1.00 90.19 234 ILE A C 1
ATOM 1945 O O . ILE A 1 234 ? -0.694 -3.967 17.089 1.00 90.19 234 ILE A O 1
ATOM 1949 N N . ARG A 1 235 ? 1.301 -4.826 16.585 1.00 88.50 235 ARG A N 1
ATOM 1950 C CA . ARG A 1 235 ? 2.002 -3.541 16.782 1.00 88.50 235 ARG A CA 1
ATOM 1951 C C . ARG A 1 235 ? 1.467 -2.417 15.894 1.00 88.50 235 ARG A C 1
ATOM 1953 O O . ARG A 1 235 ? 1.511 -1.260 16.300 1.00 88.50 235 ARG A O 1
ATOM 1960 N N . ILE A 1 236 ? 1.006 -2.715 14.677 1.00 87.25 236 ILE A N 1
ATOM 1961 C CA . ILE A 1 236 ? 0.377 -1.722 13.792 1.00 87.25 236 ILE A CA 1
ATOM 1962 C C . ILE A 1 236 ? -0.998 -1.328 14.335 1.00 87.25 236 ILE A C 1
ATOM 1964 O O . ILE A 1 236 ? -1.303 -0.133 14.367 1.00 87.25 236 ILE A O 1
ATOM 1968 N N . ILE A 1 237 ? -1.802 -2.296 14.775 1.00 88.88 237 ILE A N 1
ATOM 1969 C CA . ILE A 1 237 ? -3.135 -2.098 15.359 1.00 88.88 237 ILE A CA 1
ATOM 1970 C C . ILE A 1 237 ? -3.043 -1.260 16.638 1.00 88.88 237 ILE A C 1
ATOM 1972 O O . ILE A 1 237 ? -3.670 -0.206 16.715 1.00 88.88 237 ILE A O 1
ATOM 1976 N N . GLU A 1 238 ? -2.163 -1.620 17.565 1.00 90.25 238 GLU A N 1
ATOM 1977 C CA . GLU A 1 238 ? -2.012 -0.967 18.871 1.00 90.25 238 GLU A CA 1
ATOM 1978 C C . GLU A 1 238 ? -1.207 0.338 18.816 1.00 90.25 238 GLU A C 1
ATOM 1980 O O . GLU A 1 238 ? -1.137 1.078 19.798 1.00 90.25 238 GLU A O 1
ATOM 1985 N N . ARG A 1 239 ? -0.586 0.665 17.671 1.00 89.69 239 ARG A N 1
ATOM 1986 C CA . ARG A 1 239 ? 0.173 1.913 17.539 1.00 89.69 239 ARG A CA 1
ATOM 1987 C C . ARG A 1 239 ? -0.746 3.117 17.791 1.00 89.69 239 ARG A C 1
ATOM 1989 O O . ARG A 1 239 ? -1.671 3.329 16.992 1.00 89.69 239 ARG A O 1
ATOM 1996 N N . PRO A 1 240 ? -0.457 3.947 18.811 1.00 84.44 240 PRO A N 1
ATOM 1997 C CA . PRO A 1 240 ? -1.342 5.030 19.201 1.00 84.44 240 PRO A CA 1
ATOM 1998 C C . PRO A 1 240 ? -1.308 6.173 18.189 1.00 84.44 240 PRO A C 1
ATOM 2000 O O . PRO A 1 240 ? -0.248 6.567 17.692 1.00 84.44 240 PRO A O 1
ATOM 2003 N N . VAL A 1 241 ? -2.482 6.746 17.935 1.00 86.75 241 VAL A N 1
ATOM 2004 C CA . VAL A 1 241 ? -2.632 8.044 17.273 1.00 86.75 241 VAL A CA 1
ATOM 2005 C C . VAL A 1 241 ? -2.922 9.054 18.370 1.00 86.75 241 VAL A C 1
ATOM 2007 O O . VAL A 1 241 ? -3.927 8.930 19.055 1.00 86.75 241 VAL A O 1
ATOM 2010 N N . LYS A 1 242 ? -2.029 10.027 18.564 1.00 82.19 242 LYS A N 1
ATOM 2011 C CA . LYS A 1 242 ? -2.234 11.095 19.547 1.00 82.19 242 LYS A CA 1
ATOM 2012 C C . LYS A 1 242 ? -2.886 12.288 18.870 1.00 82.19 242 LYS A C 1
ATOM 2014 O O . LYS A 1 242 ? -2.313 12.859 17.942 1.00 82.19 242 LYS A O 1
ATOM 2019 N N . ILE A 1 243 ? -4.050 12.685 19.364 1.00 84.25 243 ILE A N 1
ATOM 2020 C CA . ILE A 1 243 ? -4.683 13.950 19.011 1.00 84.25 243 ILE A CA 1
ATOM 2021 C C . ILE A 1 243 ? -4.502 14.906 20.177 1.00 84.25 243 ILE A C 1
ATOM 2023 O O . ILE A 1 243 ? -4.918 14.620 21.288 1.00 84.25 243 ILE A O 1
ATOM 2027 N N . LYS A 1 244 ? -3.933 16.081 19.916 1.00 83.62 244 LYS A N 1
ATOM 2028 C CA . LYS A 1 244 ? -3.943 17.173 20.886 1.00 83.62 244 LYS A CA 1
ATOM 2029 C C . LYS A 1 244 ? -5.063 18.133 20.530 1.00 83.62 244 LYS A C 1
ATOM 2031 O O . LYS A 1 244 ? -4.987 18.839 19.525 1.00 83.62 244 LYS A O 1
ATOM 2036 N N . LEU A 1 245 ? -6.092 18.203 21.373 1.00 83.56 245 LEU A N 1
ATOM 2037 C CA . LEU A 1 245 ? -7.264 19.055 21.132 1.00 83.56 245 LEU A CA 1
ATOM 2038 C C . LEU A 1 245 ? -6.912 20.538 20.928 1.00 83.56 245 LEU A C 1
ATOM 2040 O O . LEU A 1 245 ? -7.624 21.231 20.205 1.00 83.56 245 LEU A O 1
ATOM 2044 N N . LYS A 1 246 ? -5.822 21.011 21.550 1.00 82.81 246 LYS A N 1
ATOM 2045 C CA . LYS A 1 246 ? -5.318 22.391 21.428 1.00 82.81 246 LYS A CA 1
ATOM 2046 C C . LYS A 1 246 ? -4.734 22.705 20.046 1.00 82.81 246 LYS A C 1
ATOM 2048 O O . LYS A 1 246 ? -4.722 23.862 19.650 1.00 82.81 246 LYS A O 1
ATOM 2053 N N . GLU A 1 247 ? -4.261 21.691 19.325 1.00 87.50 247 GLU A N 1
ATOM 2054 C CA . GLU A 1 247 ? -3.611 21.832 18.013 1.00 87.50 247 GLU A CA 1
ATOM 2055 C C . GLU A 1 247 ? -4.606 21.633 16.851 1.00 87.50 247 GLU A C 1
ATOM 2057 O O . GLU A 1 247 ? -4.279 21.872 15.689 1.00 87.50 247 GLU A O 1
ATOM 2062 N N . LEU A 1 248 ? -5.842 21.205 17.139 1.00 85.38 248 LEU A N 1
ATOM 2063 C CA . LEU A 1 248 ? -6.882 21.032 16.128 1.00 85.38 248 LEU A CA 1
ATOM 2064 C C . LEU A 1 248 ? -7.556 22.361 15.777 1.00 85.38 248 LEU A C 1
ATOM 2066 O O . LEU A 1 248 ? -8.048 23.081 16.645 1.00 85.38 248 LEU A O 1
ATOM 2070 N N . ASN A 1 249 ? -7.695 22.632 14.478 1.00 90.69 249 ASN A N 1
ATOM 2071 C CA . ASN A 1 249 ? -8.518 23.744 14.014 1.00 90.69 249 ASN A CA 1
ATOM 2072 C C . ASN A 1 249 ? -10.017 23.514 14.319 1.00 90.69 249 ASN A C 1
ATOM 2074 O O . ASN A 1 249 ? -10.486 22.381 14.488 1.00 90.69 249 ASN A O 1
ATOM 2078 N N . LYS A 1 250 ? -10.790 24.609 14.369 1.00 90.06 250 LYS A N 1
ATOM 2079 C CA . LYS A 1 250 ? -12.215 24.592 14.748 1.00 90.06 250 LYS A CA 1
ATOM 2080 C C . LYS A 1 250 ? -13.046 23.656 13.862 1.00 90.06 250 LYS A C 1
ATOM 2082 O O . LYS A 1 250 ? -13.825 22.862 14.380 1.00 90.06 250 LYS A O 1
ATOM 2087 N N . THR A 1 251 ? -12.829 23.693 12.548 1.00 91.00 251 THR A N 1
ATOM 2088 C CA . THR A 1 251 ? -13.563 22.877 11.569 1.00 91.00 251 THR A CA 1
ATOM 2089 C C . THR A 1 251 ? -13.307 21.380 11.750 1.00 91.00 251 THR A C 1
ATOM 2091 O O . THR A 1 251 ? -14.244 20.585 11.755 1.00 91.00 251 THR A O 1
ATOM 2094 N N . LYS A 1 252 ? -12.047 20.967 11.933 1.00 87.81 252 LYS A N 1
ATOM 2095 C CA . LYS A 1 252 ? -11.683 19.559 12.151 1.00 87.81 252 LYS A CA 1
ATOM 2096 C C . LYS A 1 252 ? -12.202 19.069 13.498 1.00 87.81 252 LYS A C 1
ATOM 2098 O O . LYS A 1 252 ? -12.680 17.941 13.573 1.00 87.81 252 LYS A O 1
ATOM 2103 N N . LYS A 1 253 ? -12.177 19.922 14.528 1.00 88.88 253 LYS A N 1
ATOM 2104 C CA . LYS A 1 253 ? -12.757 19.622 15.843 1.00 88.88 253 LYS A CA 1
ATOM 2105 C C . LYS A 1 253 ? -14.273 19.414 15.768 1.00 88.88 253 LYS A C 1
ATOM 2107 O O . LYS A 1 253 ? -14.766 18.464 16.364 1.00 88.88 253 LYS A O 1
ATOM 2112 N N . GLN A 1 254 ? -14.993 20.251 15.016 1.00 90.62 254 GLN A N 1
ATOM 2113 C CA . GLN A 1 254 ? -16.434 20.085 14.779 1.00 90.62 254 GLN A CA 1
ATOM 2114 C C . GLN A 1 254 ? -16.737 18.782 14.034 1.00 90.62 254 GLN A C 1
ATOM 2116 O O . GLN A 1 254 ? -17.517 17.977 14.532 1.00 90.62 254 GLN A O 1
ATOM 2121 N N . LYS A 1 255 ? -16.053 18.522 12.911 1.00 91.50 255 LYS A N 1
ATOM 2122 C CA . LYS A 1 255 ? -16.230 17.279 12.139 1.00 91.50 255 LYS A CA 1
ATOM 2123 C C . LYS A 1 255 ? -15.951 16.028 12.975 1.00 91.50 255 LYS A C 1
ATOM 2125 O O . LYS A 1 255 ? -16.730 15.083 12.930 1.00 91.50 255 LYS A O 1
ATOM 2130 N N . LEU A 1 256 ? -14.852 16.012 13.738 1.00 90.62 256 LEU A N 1
ATOM 2131 C CA . LEU A 1 256 ? -14.545 14.900 14.643 1.00 90.62 256 LEU A CA 1
ATOM 2132 C C . LEU A 1 256 ? -15.624 14.748 15.714 1.00 90.62 256 LEU A C 1
ATOM 2134 O O . LEU A 1 256 ? -16.122 13.647 15.889 1.00 90.62 256 LEU A O 1
ATOM 2138 N N . GLY A 1 257 ? -16.049 15.839 16.354 1.00 91.19 257 GLY A N 1
ATOM 2139 C CA . GLY A 1 257 ? -17.108 15.798 17.363 1.00 91.19 257 GLY A CA 1
ATOM 2140 C C . GLY A 1 257 ? -18.438 15.253 16.834 1.00 91.19 257 GLY A C 1
ATOM 2141 O O . GLY A 1 257 ? -19.080 14.456 17.510 1.00 91.19 257 GLY A O 1
ATOM 2142 N N . GLU A 1 258 ? -18.848 15.634 15.623 1.00 93.06 258 GLU A N 1
ATOM 2143 C CA . GLU A 1 258 ? -20.067 15.113 14.990 1.00 93.06 258 GLU A CA 1
ATOM 2144 C C . GLU A 1 258 ? -19.971 13.616 14.687 1.00 93.06 258 GLU A C 1
ATOM 2146 O O . GLU A 1 258 ? -20.889 12.861 15.010 1.00 93.06 258 GLU A O 1
ATOM 2151 N N . VAL A 1 259 ? -18.856 13.176 14.096 1.00 93.06 259 VAL A N 1
ATOM 2152 C CA . VAL A 1 259 ? -18.630 11.757 13.788 1.00 93.06 259 VAL A CA 1
ATOM 2153 C C . VAL A 1 259 ? -18.544 10.938 15.076 1.00 93.06 259 VAL A C 1
ATOM 2155 O O . VAL A 1 259 ? -19.220 9.921 15.192 1.00 93.06 259 VAL A O 1
ATOM 2158 N N . SER A 1 260 ? -17.795 11.404 16.075 1.00 93.31 260 SER A N 1
ATOM 2159 C CA . SER A 1 260 ? -17.661 10.746 17.377 1.00 93.31 260 SER A CA 1
ATOM 2160 C C . SER A 1 260 ? -19.004 10.599 18.095 1.00 93.31 260 SER A C 1
ATOM 2162 O O . SER A 1 260 ? -19.289 9.526 18.615 1.00 93.31 260 SER A O 1
ATOM 2164 N N . LYS A 1 261 ? -19.877 11.618 18.066 1.00 92.94 261 LYS A N 1
ATOM 2165 C CA . LYS A 1 261 ? -21.238 11.514 18.626 1.00 92.94 261 LYS A CA 1
ATOM 2166 C C . LYS A 1 261 ? -22.074 10.440 17.930 1.00 92.94 261 LYS A C 1
ATOM 2168 O O . LYS A 1 261 ? -22.771 9.686 18.604 1.00 92.94 261 LYS A O 1
ATOM 2173 N N . LYS A 1 262 ? -22.000 10.359 16.596 1.00 93.88 262 LYS A N 1
ATOM 2174 C CA . LYS A 1 262 ? -22.686 9.309 15.826 1.00 93.88 262 LYS A CA 1
ATOM 2175 C C . LYS A 1 262 ? -22.159 7.924 16.193 1.00 93.88 262 LYS A C 1
ATOM 2177 O O . LYS A 1 262 ? -22.962 7.023 16.397 1.00 93.88 262 LYS A O 1
ATOM 2182 N N . VAL A 1 263 ? -20.839 7.774 16.322 1.00 94.00 263 VAL A N 1
ATOM 2183 C CA . VAL A 1 263 ? -20.210 6.512 16.740 1.00 94.00 263 VAL A CA 1
ATOM 2184 C C . VAL A 1 263 ? -20.712 6.084 18.116 1.00 94.00 263 VAL A C 1
ATOM 2186 O O . VAL A 1 263 ? -21.192 4.965 18.236 1.00 94.00 263 VAL A O 1
ATOM 2189 N N . ILE A 1 264 ? -20.702 6.975 19.116 1.00 94.25 264 ILE A N 1
ATOM 2190 C CA . ILE A 1 264 ? -21.242 6.667 20.450 1.00 94.25 264 ILE A CA 1
ATOM 2191 C C . ILE A 1 264 ? -22.706 6.234 20.364 1.00 94.25 264 ILE A C 1
ATOM 2193 O O . ILE A 1 264 ? -23.052 5.184 20.889 1.00 94.25 264 ILE A O 1
ATOM 2197 N N . ALA A 1 265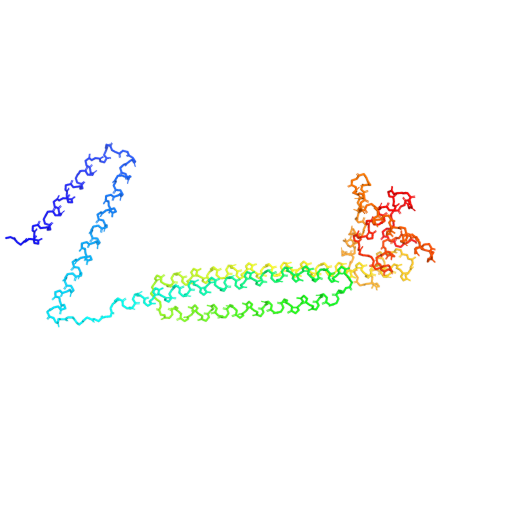 ? -23.555 6.980 19.652 1.00 93.12 265 ALA A N 1
ATOM 2198 C CA . ALA A 1 265 ? -24.972 6.638 19.531 1.00 93.12 265 ALA A CA 1
ATOM 2199 C C . ALA A 1 265 ? -25.198 5.249 18.903 1.00 93.12 265 ALA A C 1
ATOM 2201 O O . ALA A 1 265 ? -26.075 4.507 19.345 1.00 93.12 265 ALA A O 1
ATOM 2202 N N . VAL A 1 266 ? -24.405 4.884 17.891 1.00 94.31 266 VAL A N 1
ATOM 2203 C CA . VAL A 1 266 ? -24.480 3.561 17.254 1.00 94.31 266 VAL A CA 1
ATOM 2204 C C . VAL A 1 266 ? -23.954 2.469 18.186 1.00 94.31 266 VAL A C 1
ATOM 2206 O O . VAL A 1 266 ? -24.598 1.433 18.312 1.00 94.31 266 VAL A O 1
ATOM 2209 N N . CYS A 1 267 ? -22.827 2.694 18.858 1.00 92.50 267 CYS A N 1
ATOM 2210 C CA . CYS A 1 267 ? -22.267 1.780 19.856 1.00 92.50 267 CYS A CA 1
ATOM 2211 C C . CYS A 1 267 ? -23.265 1.506 20.993 1.00 92.50 267 CYS A C 1
ATOM 2213 O O . CYS A 1 267 ? -23.592 0.352 21.249 1.00 92.50 267 CYS A O 1
ATOM 2215 N N . THR A 1 268 ? -23.853 2.553 21.582 1.00 92.94 268 THR A N 1
ATOM 2216 C CA . THR A 1 268 ? -24.877 2.435 22.633 1.00 92.94 268 THR A CA 1
ATOM 2217 C C . THR A 1 268 ? -26.123 1.699 22.146 1.00 92.94 268 THR A C 1
ATOM 2219 O O . THR A 1 268 ? -26.663 0.873 22.871 1.00 92.94 268 THR A O 1
ATOM 2222 N N . LYS A 1 269 ? -26.582 1.952 20.912 1.00 94.81 269 LYS A N 1
ATOM 2223 C CA . LYS A 1 269 ? -27.744 1.249 20.344 1.00 94.81 269 LYS A CA 1
ATOM 2224 C C . LYS A 1 269 ? -27.510 -0.260 20.204 1.00 94.81 269 LYS A C 1
ATOM 2226 O O . LYS A 1 269 ? -28.468 -1.019 20.293 1.00 94.81 269 LYS A O 1
ATOM 2231 N N . ASN A 1 270 ? -26.271 -0.669 19.944 1.00 90.69 270 ASN A N 1
ATOM 2232 C CA . ASN A 1 270 ? -25.906 -2.070 19.743 1.00 90.69 270 ASN A CA 1
ATOM 2233 C C . ASN A 1 270 ? -25.329 -2.731 21.004 1.00 90.69 270 ASN A C 1
ATOM 2235 O O . ASN A 1 270 ? -24.883 -3.865 20.911 1.00 90.69 270 ASN A O 1
ATOM 2239 N N . ASP A 1 271 ? -25.335 -2.039 22.149 1.00 90.50 271 ASP A N 1
ATOM 2240 C CA . ASP A 1 271 ? -24.770 -2.522 23.416 1.00 90.50 271 ASP A CA 1
ATOM 2241 C C . ASP A 1 271 ? -23.289 -2.947 23.315 1.00 90.50 271 ASP A C 1
ATOM 2243 O O . ASP A 1 271 ? -22.851 -3.937 23.892 1.00 90.50 271 ASP A O 1
ATOM 2247 N N . VAL A 1 272 ? -22.498 -2.191 22.542 1.00 90.00 272 VAL A N 1
ATOM 2248 C CA . VAL A 1 272 ? -21.060 -2.442 22.340 1.00 90.00 272 VAL A CA 1
ATOM 2249 C C . VAL A 1 272 ? -20.254 -1.214 22.746 1.00 90.00 272 VAL A C 1
ATOM 2251 O O . VAL A 1 272 ? -20.558 -0.092 22.337 1.00 90.00 272 VAL A O 1
ATOM 2254 N N . SER A 1 273 ? -19.174 -1.418 23.502 1.00 90.19 273 SER A N 1
ATOM 2255 C CA . SER A 1 273 ? -18.224 -0.347 23.825 1.00 90.19 273 SER A CA 1
ATOM 2256 C C . SER A 1 273 ? -17.422 0.076 22.583 1.00 90.19 273 SER A C 1
ATOM 2258 O O . SER A 1 273 ? -16.958 -0.794 21.841 1.00 90.19 273 SER A O 1
ATOM 2260 N N . PRO A 1 274 ? -17.196 1.384 22.339 1.00 92.88 274 PRO A N 1
ATOM 2261 C CA . PRO A 1 274 ? -16.406 1.843 21.200 1.00 92.88 274 PRO A CA 1
ATOM 2262 C C . PRO A 1 274 ? -14.993 1.249 21.219 1.00 92.88 274 PRO A C 1
ATOM 2264 O O . PRO A 1 274 ? -14.179 1.574 22.082 1.00 92.88 274 PRO A O 1
ATOM 2267 N N . ASN A 1 275 ? -14.695 0.404 20.237 1.00 94.25 275 ASN A N 1
ATOM 2268 C CA . ASN A 1 275 ? -13.392 -0.226 20.071 1.00 94.25 275 ASN A CA 1
ATOM 2269 C C . ASN A 1 275 ? -12.986 -0.262 18.592 1.00 94.25 275 ASN A C 1
ATOM 2271 O O . ASN A 1 275 ? -13.819 -0.113 17.693 1.00 94.25 275 ASN A O 1
ATOM 2275 N N . LEU A 1 276 ? -11.689 -0.414 18.333 1.00 93.56 276 LEU A N 1
ATOM 2276 C CA . LEU A 1 276 ? -11.143 -0.291 16.984 1.00 93.56 276 LEU A CA 1
ATOM 2277 C C . LEU A 1 276 ? -11.680 -1.365 16.033 1.00 93.56 276 LEU A C 1
ATOM 2279 O O . LEU A 1 276 ? -11.986 -1.023 14.894 1.00 93.56 276 LEU A O 1
ATOM 2283 N N . ALA A 1 277 ? -11.840 -2.606 16.498 1.00 92.12 277 ALA A N 1
ATOM 2284 C CA . ALA A 1 277 ? -12.377 -3.697 15.690 1.00 92.12 277 ALA A CA 1
ATOM 2285 C C . ALA A 1 277 ? -13.806 -3.387 15.220 1.00 92.12 277 ALA A C 1
ATOM 2287 O O . ALA A 1 277 ? -14.093 -3.447 14.025 1.00 92.12 277 ALA A O 1
ATOM 2288 N N . TYR A 1 278 ? -14.675 -2.948 16.135 1.00 92.25 278 TYR A N 1
ATOM 2289 C CA . TYR A 1 278 ? -16.060 -2.594 15.827 1.00 92.25 278 TYR A CA 1
ATOM 2290 C C . TYR A 1 278 ? -16.161 -1.387 14.886 1.00 92.25 278 TYR A C 1
ATOM 2292 O O . TYR A 1 278 ? -16.868 -1.432 13.878 1.00 92.25 278 TYR A O 1
ATOM 2300 N N . LEU A 1 279 ? -15.421 -0.308 15.165 1.00 92.00 279 LEU A N 1
ATOM 2301 C CA . LEU A 1 279 ? -15.408 0.877 14.299 1.00 92.00 279 LEU A CA 1
ATOM 2302 C C . LEU A 1 279 ? -14.902 0.537 12.889 1.00 92.00 279 LEU A C 1
ATOM 2304 O O . LEU A 1 279 ? -15.432 1.044 11.901 1.00 92.00 279 LEU A O 1
ATOM 2308 N N . TYR A 1 280 ? -13.892 -0.321 12.795 1.00 90.06 280 TYR A N 1
ATOM 2309 C CA . TYR A 1 280 ? -13.279 -0.675 11.527 1.00 90.06 280 TYR A CA 1
ATOM 2310 C C . TYR A 1 280 ? -14.125 -1.636 10.696 1.00 90.06 280 TYR A C 1
ATOM 2312 O O . TYR A 1 280 ? -14.429 -1.339 9.544 1.00 90.06 280 TYR A O 1
ATOM 2320 N N . SER A 1 281 ? -14.522 -2.768 11.270 1.00 86.81 281 SER A N 1
ATOM 2321 C CA . SER A 1 281 ? -15.179 -3.842 10.523 1.00 86.81 281 SER A CA 1
ATOM 2322 C C . SER A 1 281 ? -16.701 -3.694 10.492 1.00 86.81 281 SER A C 1
ATOM 2324 O O . SER A 1 281 ? -17.298 -3.888 9.437 1.00 86.81 281 SER A O 1
ATOM 2326 N N . ALA A 1 282 ? -17.344 -3.302 11.601 1.00 86.88 282 ALA A N 1
ATOM 2327 C CA . ALA A 1 282 ? -18.806 -3.176 11.645 1.00 86.88 282 ALA A CA 1
ATOM 2328 C C . ALA A 1 282 ? -19.295 -1.825 11.103 1.00 86.88 282 ALA A C 1
ATOM 2330 O O . ALA A 1 282 ? -20.296 -1.771 10.390 1.00 86.88 282 ALA A O 1
ATOM 2331 N N . LEU A 1 283 ? -18.588 -0.731 11.411 1.00 89.25 283 LEU A N 1
ATOM 2332 C CA . LEU A 1 283 ? -18.949 0.610 10.923 1.00 89.25 283 LEU A CA 1
ATOM 2333 C C . LEU A 1 283 ? -18.234 1.008 9.624 1.00 89.25 283 LEU A C 1
ATOM 2335 O O . LEU A 1 283 ? -18.509 2.088 9.103 1.00 89.25 283 LEU A O 1
ATOM 2339 N N . GLN A 1 284 ? -17.342 0.155 9.104 1.00 87.56 284 GLN A N 1
ATOM 2340 C CA . GLN A 1 284 ? -16.586 0.378 7.863 1.00 87.56 284 GLN A CA 1
ATOM 2341 C C . GLN A 1 284 ? -15.811 1.706 7.853 1.00 87.56 284 GLN A C 1
ATOM 2343 O O . GLN A 1 284 ? -15.698 2.382 6.830 1.00 87.56 284 GLN A O 1
ATOM 2348 N N . ILE A 1 285 ? -15.281 2.109 9.010 1.00 87.12 285 ILE A N 1
ATOM 2349 C CA . ILE A 1 285 ? -14.479 3.325 9.144 1.00 87.12 285 ILE A CA 1
ATOM 2350 C C . ILE A 1 285 ? -13.000 2.960 8.986 1.00 87.12 285 ILE A C 1
ATOM 2352 O O . ILE A 1 285 ? -12.483 2.122 9.725 1.00 87.12 285 ILE A O 1
ATOM 2356 N N . ASP A 1 286 ? -12.291 3.640 8.077 1.00 85.00 286 ASP A N 1
ATOM 2357 C CA . ASP A 1 286 ? -10.851 3.435 7.854 1.00 85.00 286 ASP A CA 1
ATOM 2358 C C . ASP A 1 286 ? -10.042 3.365 9.168 1.00 85.00 286 ASP A C 1
ATOM 2360 O O . ASP A 1 286 ? -10.318 4.081 10.133 1.00 85.00 286 ASP A O 1
ATOM 2364 N N . LEU A 1 287 ? -8.992 2.535 9.195 1.00 85.94 287 LEU A N 1
ATOM 2365 C CA . LEU A 1 287 ? -8.183 2.253 10.385 1.00 85.94 287 LEU A CA 1
ATOM 2366 C C . LEU A 1 287 ? -7.641 3.531 11.025 1.00 85.94 287 LEU A C 1
ATOM 2368 O O . LEU A 1 287 ? -7.704 3.703 12.246 1.00 85.94 287 LEU A O 1
ATOM 2372 N N . LYS A 1 288 ? -7.088 4.439 10.213 1.00 88.00 288 LYS A N 1
ATOM 2373 C CA . LYS A 1 288 ? -6.528 5.696 10.713 1.00 88.00 288 LYS A CA 1
ATOM 2374 C C . LYS A 1 288 ? -7.643 6.559 11.277 1.00 88.00 288 LYS A C 1
ATOM 2376 O O . LYS A 1 288 ? -7.469 7.150 12.345 1.00 88.00 288 LYS A O 1
ATOM 2381 N N . LYS A 1 289 ? -8.788 6.614 10.595 1.00 89.06 289 LYS A N 1
ATOM 2382 C CA . LYS A 1 289 ? -9.919 7.420 11.047 1.00 89.06 289 LYS A CA 1
ATOM 2383 C C . LYS A 1 289 ? -10.553 6.882 12.326 1.00 89.06 289 LYS A C 1
ATOM 2385 O O . LYS 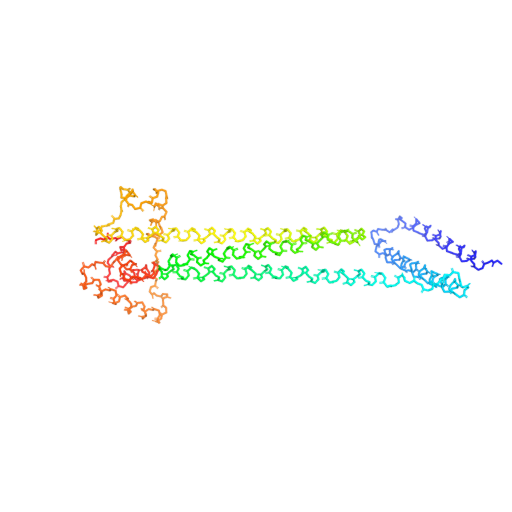A 1 289 ? -10.838 7.668 13.226 1.00 89.06 289 LYS A O 1
ATOM 2390 N N . SER A 1 290 ? -10.690 5.570 12.447 1.00 92.19 290 SER A N 1
ATOM 2391 C CA . SER A 1 290 ? -11.162 4.888 13.652 1.00 92.19 290 SER A CA 1
ATOM 2392 C C . SER A 1 290 ? -10.259 5.189 14.846 1.00 92.19 290 SER A C 1
ATOM 2394 O O . SER A 1 290 ? -10.742 5.593 15.902 1.00 92.19 290 SER A O 1
ATOM 2396 N N . LYS A 1 291 ? -8.933 5.139 14.660 1.00 92.69 291 LYS A N 1
ATOM 2397 C CA . LYS A 1 291 ? -7.969 5.545 15.696 1.00 92.69 291 LYS A CA 1
ATOM 2398 C C . LYS A 1 291 ? -8.074 7.023 16.067 1.00 92.69 291 LYS A C 1
ATOM 2400 O O . LYS A 1 291 ? -7.989 7.358 17.246 1.00 92.69 291 LYS A O 1
ATOM 2405 N N . GLU A 1 292 ? -8.264 7.910 15.087 1.00 92.50 292 GLU A N 1
ATOM 2406 C CA . GLU A 1 292 ? -8.504 9.332 15.361 1.00 92.50 292 GLU A CA 1
ATOM 2407 C C . GLU A 1 292 ? -9.774 9.537 16.199 1.00 92.50 292 GLU A C 1
ATOM 2409 O O . GLU A 1 292 ? -9.768 10.331 17.135 1.00 92.50 292 GLU A O 1
ATOM 2414 N N . ILE A 1 293 ? -10.857 8.826 15.881 1.00 93.69 293 ILE A N 1
ATOM 2415 C CA . ILE A 1 293 ? -12.124 8.912 16.615 1.00 93.69 293 ILE A CA 1
ATOM 2416 C C . ILE A 1 293 ? -11.941 8.435 18.056 1.00 93.69 293 ILE A C 1
ATOM 2418 O O . ILE A 1 293 ? -12.343 9.152 18.969 1.00 93.69 293 ILE A O 1
ATOM 2422 N N . LEU A 1 294 ? -11.306 7.279 18.273 1.00 94.19 294 LEU A N 1
ATOM 2423 C CA . LEU A 1 294 ? -11.066 6.750 19.620 1.00 94.19 294 LEU A CA 1
ATOM 2424 C C . LEU A 1 294 ? -10.154 7.667 20.440 1.00 94.19 294 LEU A C 1
ATO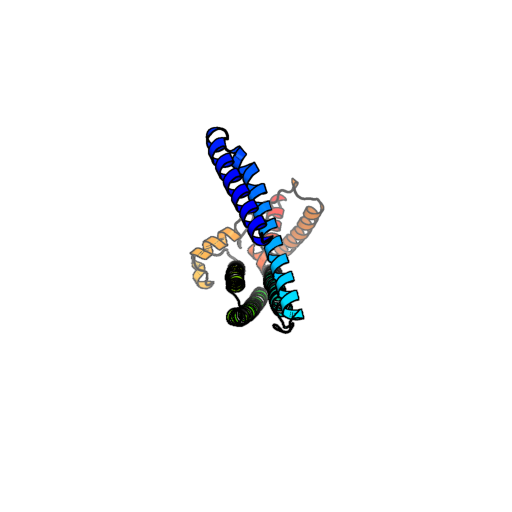M 2426 O O . LEU A 1 294 ? -10.457 7.961 21.593 1.00 94.19 294 LEU A O 1
ATOM 2430 N N . SER A 1 295 ? -9.082 8.193 19.837 1.00 93.81 295 SER A N 1
ATOM 2431 C CA . SER A 1 295 ? -8.224 9.176 20.509 1.00 93.81 295 SER A CA 1
ATOM 2432 C C . SER A 1 295 ? -8.991 10.447 20.859 1.00 93.81 295 SER A C 1
ATOM 2434 O O . SER A 1 295 ? -8.820 10.964 21.958 1.00 93.81 295 SER A O 1
ATOM 2436 N N . TYR A 1 296 ? -9.850 10.941 19.966 1.00 94.19 296 TYR A N 1
ATOM 2437 C CA . TYR A 1 296 ? -10.682 12.104 20.259 1.00 94.19 296 TYR A CA 1
ATOM 2438 C C . TYR A 1 296 ? -11.654 11.829 21.409 1.00 94.19 296 TYR A C 1
ATOM 2440 O O . TYR A 1 296 ? -11.741 12.654 22.312 1.00 94.19 296 TYR A O 1
ATOM 2448 N N . LEU A 1 297 ? -12.352 10.687 21.389 1.00 93.56 297 LEU A N 1
ATOM 2449 C CA . LEU A 1 297 ? -13.289 10.275 22.440 1.00 93.56 297 LEU A CA 1
ATOM 2450 C C . LEU A 1 297 ? -12.605 10.203 23.808 1.00 93.56 297 LEU A C 1
ATOM 2452 O O . LEU A 1 297 ? -13.165 10.684 24.790 1.00 93.56 297 LEU A O 1
ATOM 2456 N N . HIS A 1 298 ? -11.388 9.663 23.854 1.00 93.31 298 HIS A N 1
ATOM 2457 C CA . HIS A 1 298 ? -10.589 9.609 25.072 1.00 93.31 298 HIS A CA 1
ATOM 2458 C C . HIS A 1 298 ? -10.205 11.010 25.569 1.00 93.31 298 HIS A C 1
ATOM 2460 O O . HIS A 1 298 ? -10.447 11.355 26.720 1.00 93.31 298 HIS A O 1
ATOM 2466 N N . GLU A 1 299 ? -9.694 11.868 24.682 1.00 92.75 299 GLU A N 1
ATOM 2467 C CA . GLU A 1 299 ? -9.268 13.231 25.033 1.00 92.75 299 GLU A CA 1
ATOM 2468 C C . GLU A 1 299 ? -10.418 14.136 25.503 1.00 92.75 299 GLU A C 1
ATOM 2470 O O . GLU A 1 299 ? -10.192 15.076 26.265 1.00 92.75 299 GLU A O 1
ATOM 2475 N N . VAL A 1 300 ? -11.652 13.892 25.048 1.00 91.56 300 VAL A N 1
ATOM 2476 C CA . VAL A 1 300 ? -12.842 14.623 25.523 1.00 91.56 300 VAL A CA 1
ATOM 2477 C C . VAL A 1 300 ? -13.529 13.957 26.720 1.00 91.56 300 VAL A C 1
ATOM 2479 O O . VAL A 1 300 ? -14.558 14.462 27.166 1.00 91.56 300 VAL A O 1
ATOM 2482 N N . GLY A 1 301 ? -12.986 12.849 27.235 1.00 90.06 301 GLY A N 1
ATOM 2483 C CA . GLY A 1 301 ? -13.508 12.144 28.410 1.00 90.06 301 GLY A CA 1
ATOM 2484 C C . GLY A 1 301 ? -14.792 11.348 28.163 1.00 90.06 301 GLY A C 1
ATOM 2485 O O . GLY A 1 301 ? -15.565 11.144 29.090 1.00 90.06 301 GLY A O 1
ATOM 2486 N N . MET A 1 302 ? -15.059 10.931 26.921 1.00 89.56 302 MET A N 1
ATOM 2487 C CA . MET A 1 302 ? -16.193 10.048 26.599 1.00 89.56 302 MET A CA 1
ATOM 2488 C C . MET A 1 302 ? -15.869 8.561 26.789 1.00 89.56 302 MET A C 1
ATOM 2490 O O . MET A 1 302 ? -16.792 7.764 26.920 1.00 89.56 302 MET A O 1
ATOM 2494 N N . ILE A 1 303 ? -14.584 8.191 26.774 1.00 90.50 303 ILE A N 1
ATOM 2495 C CA . ILE A 1 303 ? -14.095 6.848 27.109 1.00 90.50 303 ILE A CA 1
ATOM 2496 C C . ILE A 1 303 ? -12.846 6.961 27.987 1.00 90.50 303 ILE A C 1
ATOM 2498 O O . ILE A 1 303 ? -11.974 7.798 27.735 1.00 90.50 303 ILE A O 1
ATOM 2502 N N . ASP A 1 304 ? -12.732 6.085 28.981 1.00 87.56 304 ASP A N 1
ATOM 2503 C CA . ASP A 1 304 ? -11.599 6.097 29.914 1.00 87.56 304 ASP A CA 1
ATOM 2504 C C . ASP A 1 304 ? -10.332 5.500 29.296 1.00 87.56 304 ASP A C 1
ATOM 2506 O O . ASP A 1 304 ? -9.221 5.956 29.562 1.00 87.56 304 ASP A O 1
ATOM 2510 N N . VAL A 1 305 ? -10.496 4.495 28.434 1.00 89.94 305 VAL A N 1
ATOM 2511 C CA . VAL A 1 305 ? -9.404 3.753 27.796 1.00 89.94 305 VAL A CA 1
ATOM 2512 C C . VAL A 1 305 ? -9.690 3.595 26.306 1.00 89.94 305 VAL A C 1
ATOM 2514 O O . VAL A 1 305 ? -10.831 3.410 25.890 1.00 89.94 305 VAL A O 1
ATOM 2517 N N . ILE A 1 306 ? -8.639 3.669 25.487 1.00 89.94 306 ILE A N 1
ATOM 2518 C CA . ILE A 1 306 ? -8.721 3.364 24.056 1.00 89.94 306 ILE A CA 1
ATOM 2519 C C . ILE A 1 306 ? -8.626 1.850 23.873 1.00 89.94 306 ILE A C 1
ATOM 2521 O O . ILE A 1 306 ? -7.565 1.260 24.083 1.00 89.94 306 ILE A O 1
ATOM 2525 N N . PHE A 1 307 ? -9.719 1.236 23.429 1.00 91.06 307 PHE A N 1
ATOM 2526 C CA . PHE A 1 307 ? -9.764 -0.189 23.123 1.00 91.06 307 PHE A CA 1
ATOM 2527 C C . PHE A 1 307 ? -9.383 -0.445 21.659 1.00 91.06 307 PHE A C 1
ATOM 2529 O O . PHE A 1 307 ? -10.130 -0.115 20.736 1.00 91.06 307 PHE A O 1
ATOM 2536 N N . TYR A 1 308 ? -8.195 -1.018 21.436 1.00 91.94 308 TYR A N 1
ATOM 2537 C CA . TYR A 1 308 ? -7.714 -1.407 20.099 1.00 91.94 308 TYR A CA 1
ATOM 2538 C C . TYR A 1 308 ? -8.235 -2.774 19.629 1.00 91.94 308 TYR A C 1
ATOM 2540 O O . TYR A 1 308 ? -8.098 -3.098 18.453 1.00 91.94 308 TYR A O 1
ATOM 2548 N N . HIS A 1 309 ? -8.839 -3.534 20.539 1.00 91.75 309 HIS A N 1
ATOM 2549 C CA . HIS A 1 309 ? -9.363 -4.882 20.339 1.00 91.75 309 HIS A CA 1
ATOM 2550 C C . HIS A 1 309 ? -10.775 -4.975 20.934 1.00 91.75 309 HIS A C 1
ATOM 2552 O O . HIS A 1 309 ? -11.152 -4.101 21.722 1.00 91.75 309 HIS A O 1
ATOM 2558 N N . MET A 1 310 ? -11.546 -6.004 20.570 1.00 86.44 310 MET A N 1
ATOM 2559 C CA . MET A 1 310 ? -12.857 -6.268 21.189 1.00 86.44 310 MET A CA 1
ATOM 2560 C C . MET A 1 310 ? -12.742 -6.501 22.704 1.00 86.44 310 MET A C 1
ATOM 2562 O O . MET A 1 310 ? -11.823 -7.187 23.167 1.00 86.44 310 MET A O 1
ATOM 2566 N N . VAL A 1 311 ? -13.704 -5.940 23.445 1.00 74.75 311 VAL A N 1
ATOM 2567 C CA . VAL A 1 311 ? -13.859 -6.011 24.909 1.00 74.75 311 VAL A CA 1
ATOM 2568 C C . VAL A 1 311 ? -15.298 -6.345 25.243 1.00 74.75 311 VAL A C 1
ATOM 2570 O O . VAL A 1 311 ? -16.181 -5.755 24.581 1.00 74.75 311 VAL A O 1
#

Secondary structure (DSSP, 8-state):
--HHHHHHHHHHHHHHHHHHHHHHHTTT--TTHHHHHHHHHHHHHHHHHHHHHHHHHHHHHHHHHT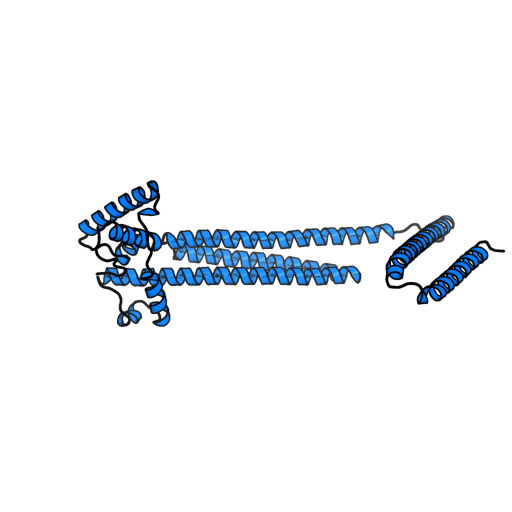TSS---SSHHHHHHHHHHHHHHHHHHHHHHHHHHHHHHHHHHHHHHHHHHHHTT-HHHHHHHHHHHHHHHHHHHHHHHHHHHHHHHHHHTT--HHHHHHHHHHHHHHHHHHHHHHHHHHHHHHHHHHHHHHHHHHHHHHHHHHHHTS---GGGHHHHT--HHHHHHHHHHHHPPPP--TTTS-HHHHHHHHHHHHHHHHHHHHTT---BHHIIIIIS---HHHHHHHHHHHHHTTS-SS-BSS--

Sequence (311 aa):
MNAKILSILTTITFLSIGVVLILLLWDLLNWYSLLVILPIIFLEIYFLNKIDNYYIIKKKKELIQKGIISESIEGSKETLEISQFERYKQKVNNSIKNINDLLIDINDIYYEALDMIENGELLVAKRKFQRMLDRIKSDLEEEDIKVIQFTNQIIENADQKLNLSIINFKENWNKTKNAVVKKIKEIAQKFNLRSQIKSQIDKIFQFEIENNRAIKESDLDSIDIPPDQFKRIIRIIERPVKIKLKELNKTKKQKLGEVSKKVIAVCTKNDVSPNLAYLYSALQIDLKKSKEILSYLHEVGMIDVIFYHMV